Protein AF-A0A7S0D8T7-F1 (afdb_monomer)

Secondary structure (DSSP, 8-state):
-EEEE--S--HHHHHHHHHHHHSTTEEE---SS--TT--EEEEE--SS-SS--EEEEEESS-TTGGGTSSHHHHHHHTGGGBTTTB--EEEEETTEEEE--TTTTGGGGSHHHHH-EEEEEESS--TTTTEEEEESHHHHGGG--TTSEEEEEE--TT---BTTTEEEEEEEEEEEE--TTS--EEEEEEEEEEEEEEEEP---S-HHHH---HHHHHHTT---EEEEGGG-GGGGGS-HHHHHHHHHHHHHHHHHHGGG--

Solvent-accessible surface area (backbone atoms only — not comparable to full-atom values): 15413 Å² total; per-residue (Å²): 106,40,38,35,39,70,71,92,69,59,75,67,58,55,50,54,50,56,54,44,56,72,38,88,53,43,41,81,51,89,68,94,66,87,72,79,87,73,52,35,41,43,32,50,58,85,87,66,71,101,65,76,47,76,78,45,74,49,57,91,61,70,98,71,51,75,61,65,75,25,54,43,43,38,52,59,75,46,55,88,41,46,74,74,90,34,64,55,56,28,31,30,50,45,66,39,80,77,42,72,53,89,61,63,72,70,36,40,78,38,74,65,32,46,64,37,44,32,39,41,32,37,33,88,46,60,75,72,44,54,60,47,51,19,50,14,48,83,66,41,57,81,73,63,52,56,89,41,45,30,28,40,31,49,58,75,87,89,60,82,38,56,94,77,39,17,41,56,47,79,47,72,45,70,48,77,49,80,50,90,99,50,76,74,44,79,45,53,49,55,72,33,31,32,26,35,27,80,54,68,62,69,96,61,48,53,57,79,70,71,47,54,52,62,60,47,30,61,76,67,75,44,82,72,47,80,40,49,48,90,73,42,84,63,57,84,73,48,56,69,68,60,47,44,54,46,52,50,32,36,51,58,49,48,66,70,50,56,77,73,81,114

Sequence (262 aa):
GYRFFIPAGTSYVDYIRRYLVKKQGFVYVETSKKKAGNESLDYFDINGNSRKKIIGRIMNRLYDKSHLCTKHKLAYHLRKHQGDVIPPTAIVRRGVWTQVPRGFLNNSESEEGRRSVFFLKDSHRDNGHGIFVGIGLAKTIPQIESSRTYVLQRHLENMLLWNGMCKFDLRMFSIAVFRPFCRPQFYLYPHGYCRVNPTPWQMSAKKDLQVTNISFFKRKNLTYSLVPTQDWPEFNLVEPGIRHAITTAYRETQDFMHPMHE

Nearest PDB structures (foldseek):
  8clg-assembly1_F  TM=7.300E-01  e=3.602E-06  synthetic construct
  3nut-assembly1_D  TM=4.266E-01  e=4.964E+00  Rhodobacter capsulatus
  1wyz-assembly2_D  TM=5.224E-01  e=7.447E+00  Bacteroides thetaiotaomicron VPI-5482
  4hh2-assembly1_D  TM=1.874E-01  e=3.309E+00  Cereibacter sphaeroides 2.4.1

Structure (mmCIF, N/CA/C/O backbone):
data_AF-A0A7S0D8T7-F1
#
_entry.id   AF-A0A7S0D8T7-F1
#
loop_
_atom_site.group_PDB
_atom_site.id
_atom_site.type_symbol
_atom_site.label_atom_id
_atom_site.label_alt_id
_atom_site.label_comp_id
_atom_site.label_asym_id
_atom_site.label_entity_id
_atom_site.label_seq_id
_atom_site.pdbx_PDB_ins_code
_atom_site.Cartn_x
_atom_site.Cartn_y
_atom_site.Cartn_z
_atom_site.occupancy
_atom_site.B_iso_or_equiv
_atom_site.auth_seq_id
_atom_site.auth_comp_id
_atom_site.auth_asym_id
_atom_site.auth_atom_id
_atom_site.pdbx_PDB_model_num
ATOM 1 N N . GLY A 1 1 ? -19.272 1.221 33.441 1.00 66.50 1 GLY A N 1
ATOM 2 C CA . GLY A 1 1 ? -18.459 -0.000 33.296 1.00 66.50 1 GLY A CA 1
ATOM 3 C C . GLY A 1 1 ? -18.559 -0.556 31.887 1.00 66.50 1 GLY A C 1
ATOM 4 O O . GLY A 1 1 ? -19.359 -1.444 31.629 1.00 66.50 1 GLY A O 1
ATOM 5 N N . TYR A 1 2 ? -17.756 -0.035 30.972 1.00 72.50 2 TYR A N 1
ATOM 6 C CA . TYR A 1 2 ? -17.564 -0.550 29.622 1.00 72.50 2 TYR A CA 1
ATOM 7 C C . TYR A 1 2 ? -16.779 -1.857 29.672 1.00 72.50 2 TYR A C 1
ATOM 9 O O . TYR A 1 2 ? -15.843 -1.987 30.459 1.00 72.50 2 TYR A O 1
ATOM 17 N N . ARG A 1 3 ? -17.135 -2.826 28.832 1.00 71.06 3 ARG A N 1
ATOM 18 C CA . ARG A 1 3 ? -16.376 -4.070 28.698 1.00 71.06 3 ARG A CA 1
ATOM 19 C C . ARG A 1 3 ? -15.828 -4.162 27.295 1.00 71.06 3 ARG A C 1
ATOM 21 O O . ARG A 1 3 ? -16.539 -3.911 26.330 1.00 71.06 3 ARG A O 1
ATOM 28 N N . PHE A 1 4 ? -14.570 -4.535 27.168 1.00 72.44 4 PHE A N 1
ATOM 29 C CA . PHE A 1 4 ? -13.956 -4.613 25.854 1.00 72.44 4 PHE A CA 1
ATOM 30 C C . PHE A 1 4 ? -13.269 -5.944 25.651 1.00 72.44 4 PHE A C 1
ATOM 32 O O . PHE A 1 4 ? -12.709 -6.526 26.584 1.00 72.44 4 PHE A O 1
ATOM 39 N N . PHE A 1 5 ? -13.337 -6.405 24.408 1.00 73.50 5 PHE A N 1
ATOM 40 C CA . PHE A 1 5 ? -12.644 -7.586 23.962 1.00 73.50 5 PHE A CA 1
ATOM 41 C C . PHE A 1 5 ? -11.633 -7.189 22.901 1.00 73.50 5 PHE A C 1
ATOM 43 O O . PHE A 1 5 ? -11.947 -6.608 21.860 1.00 73.50 5 PHE A O 1
ATOM 50 N N . ILE A 1 6 ? -10.399 -7.558 23.184 1.00 68.50 6 ILE A N 1
ATOM 51 C CA . ILE A 1 6 ? -9.302 -7.453 22.257 1.00 68.50 6 ILE A CA 1
ATOM 52 C C . ILE A 1 6 ? -8.706 -8.864 22.167 1.00 68.50 6 ILE A C 1
ATOM 54 O O . ILE A 1 6 ? -8.221 -9.361 23.185 1.00 68.50 6 ILE A O 1
ATOM 58 N N . PRO A 1 7 ? -8.769 -9.543 21.004 1.00 64.19 7 PRO A N 1
ATOM 59 C CA . PRO A 1 7 ? -8.071 -10.807 20.829 1.00 64.19 7 PRO A CA 1
ATOM 60 C C . PRO A 1 7 ? -6.586 -10.601 21.131 1.00 64.19 7 PRO A C 1
ATOM 62 O O . PRO A 1 7 ? -6.008 -9.603 20.698 1.00 64.19 7 PRO A O 1
ATOM 65 N N . ALA A 1 8 ? -5.958 -11.550 21.829 1.00 57.06 8 ALA A N 1
ATOM 66 C CA . ALA A 1 8 ? -4.502 -11.569 21.944 1.00 57.06 8 ALA A CA 1
ATOM 67 C C . ALA A 1 8 ? -3.891 -11.488 20.532 1.00 57.06 8 ALA A C 1
ATOM 69 O O . ALA A 1 8 ? -4.287 -12.241 19.635 1.00 57.06 8 ALA A O 1
ATOM 70 N N . GLY A 1 9 ? -2.995 -10.527 20.309 1.00 60.62 9 GLY A N 1
ATOM 71 C CA . GLY A 1 9 ? -2.641 -10.110 18.957 1.00 60.62 9 GLY A CA 1
ATOM 72 C C . GLY A 1 9 ? -1.474 -9.130 18.892 1.00 60.62 9 GLY A C 1
ATOM 73 O O . GLY A 1 9 ? -0.647 -9.064 19.790 1.00 60.62 9 GLY A O 1
ATOM 74 N N . THR A 1 10 ? -1.374 -8.412 17.773 1.00 57.97 10 THR A N 1
ATOM 75 C CA . THR A 1 10 ? -0.217 -7.565 17.424 1.00 57.97 10 THR A CA 1
ATOM 76 C C . THR A 1 10 ? 0.112 -6.491 18.479 1.00 57.97 10 THR A C 1
ATOM 78 O O . THR A 1 10 ? -0.745 -6.071 19.248 1.00 57.97 10 THR A O 1
ATOM 81 N N . SER A 1 11 ? 1.345 -5.974 18.487 1.00 60.28 11 SER A N 1
ATOM 82 C CA . SER A 1 11 ? 1.836 -5.029 19.512 1.00 60.28 11 SER A CA 1
ATOM 83 C C . SER A 1 11 ? 0.995 -3.753 19.701 1.00 60.28 11 SER A C 1
ATOM 85 O O . SER A 1 11 ? 0.939 -3.209 20.803 1.00 60.28 11 SER A O 1
ATOM 87 N N . TYR A 1 12 ? 0.316 -3.273 18.655 1.00 67.75 12 TYR A N 1
ATOM 88 C CA . TYR A 1 12 ? -0.583 -2.112 18.731 1.00 67.75 12 TYR A CA 1
ATOM 89 C C . TYR A 1 12 ? -1.871 -2.414 19.511 1.00 67.75 12 TYR A C 1
ATOM 91 O O . TYR A 1 12 ? -2.369 -1.595 20.282 1.00 67.75 12 TYR A O 1
ATOM 99 N N . VAL A 1 13 ? -2.384 -3.625 19.341 1.00 68.56 13 VAL A N 1
ATOM 100 C CA . VAL A 1 13 ? -3.609 -4.109 19.974 1.00 68.56 13 VAL A CA 1
ATOM 101 C C . VAL A 1 13 ? -3.412 -4.218 21.496 1.00 68.56 13 VAL A C 1
ATOM 103 O O . VAL A 1 13 ? -4.262 -3.798 22.286 1.00 68.56 13 VAL A O 1
ATOM 106 N N . ASP A 1 14 ? -2.215 -4.632 21.916 1.00 73.44 14 ASP A N 1
ATOM 107 C CA . ASP A 1 14 ? -1.791 -4.612 23.317 1.00 73.44 14 ASP A CA 1
ATOM 108 C C . ASP A 1 14 ? -1.641 -3.206 23.908 1.00 73.44 14 ASP A C 1
ATOM 110 O O . ASP A 1 14 ? -1.863 -3.009 25.107 1.00 73.44 14 ASP A O 1
ATOM 114 N N . TYR A 1 15 ? -1.259 -2.215 23.099 1.00 80.00 15 TYR A N 1
ATOM 115 C CA . TYR A 1 15 ? -1.194 -0.825 23.545 1.00 80.00 15 TYR A CA 1
ATOM 116 C C . TYR A 1 15 ? -2.591 -0.282 23.875 1.00 80.00 15 TYR A C 1
ATOM 118 O O . TYR A 1 15 ? -2.789 0.216 24.984 1.00 80.00 15 TYR A O 1
ATOM 126 N N . ILE A 1 16 ? -3.572 -0.457 22.978 1.00 80.06 16 ILE A N 1
ATOM 127 C CA . ILE A 1 16 ? -4.963 -0.027 23.222 1.00 80.06 16 ILE A CA 1
ATOM 128 C C . ILE A 1 16 ? -5.519 -0.701 24.475 1.00 80.06 16 ILE A C 1
ATOM 130 O O . ILE A 1 16 ? -6.100 -0.030 25.326 1.00 80.06 16 ILE A O 1
ATOM 134 N N . ARG A 1 17 ? -5.308 -2.016 24.626 1.00 80.44 17 ARG A N 1
ATOM 135 C CA . ARG A 1 17 ? -5.748 -2.756 25.815 1.00 80.44 17 ARG A CA 1
ATOM 136 C C . ARG A 1 17 ? -5.205 -2.125 27.095 1.00 80.44 17 ARG A C 1
ATOM 138 O O . ARG A 1 17 ? -5.981 -1.821 27.997 1.00 80.44 17 ARG A O 1
ATOM 145 N N . ARG A 1 18 ? -3.887 -1.908 27.172 1.00 83.19 18 ARG A N 1
ATOM 146 C CA . ARG A 1 18 ? -3.245 -1.300 28.350 1.00 83.19 18 ARG A CA 1
ATOM 147 C C . ARG A 1 18 ? -3.750 0.117 28.609 1.00 83.19 18 ARG A C 1
ATOM 149 O O . ARG A 1 18 ? -3.959 0.472 29.764 1.00 83.19 18 ARG A O 1
ATOM 156 N N . TYR A 1 19 ? -3.959 0.904 27.556 1.00 85.00 19 TYR A N 1
ATOM 157 C CA . TYR A 1 19 ? -4.495 2.257 27.667 1.00 85.00 19 TYR A CA 1
ATOM 158 C C . TYR A 1 19 ? -5.914 2.259 28.252 1.00 85.00 19 TYR A C 1
ATOM 160 O O . TYR A 1 19 ? -6.173 2.975 29.216 1.00 85.00 19 TYR A O 1
ATOM 168 N N . LEU A 1 20 ? -6.812 1.415 27.733 1.00 82.56 20 LEU A N 1
ATOM 169 C CA . LEU A 1 20 ? -8.195 1.335 28.208 1.00 82.56 20 LEU A CA 1
ATOM 170 C C . LEU A 1 20 ? -8.283 0.823 29.648 1.00 82.56 20 LEU A C 1
ATOM 172 O O . LEU A 1 20 ? -9.012 1.413 30.431 1.00 82.56 20 LEU A O 1
ATOM 176 N N . VAL A 1 21 ? -7.512 -0.204 30.033 1.00 83.75 21 VAL A N 1
ATOM 177 C CA . VAL A 1 21 ? -7.497 -0.709 31.426 1.00 83.75 21 VAL A CA 1
ATOM 178 C C . VAL A 1 21 ? -7.081 0.373 32.427 1.00 83.75 21 VAL A C 1
ATOM 180 O O . VAL A 1 21 ? -7.596 0.401 33.540 1.00 83.75 21 VAL A O 1
ATOM 183 N N . LYS A 1 22 ? -6.168 1.275 32.046 1.00 86.69 22 LYS A N 1
ATOM 184 C CA . LYS A 1 22 ? -5.751 2.391 32.908 1.00 86.69 22 LYS A CA 1
ATOM 185 C C . LYS A 1 22 ? -6.839 3.456 33.086 1.00 86.69 22 LYS A C 1
ATOM 187 O O . LYS A 1 22 ? -6.767 4.224 34.041 1.00 86.69 22 LYS A O 1
ATOM 192 N N . LYS A 1 23 ? -7.818 3.547 32.181 1.00 82.88 23 LYS A N 1
ATOM 193 C CA . LYS A 1 23 ? -8.912 4.521 32.271 1.00 82.88 23 LYS A CA 1
ATOM 194 C C . LYS A 1 23 ? -10.040 3.952 33.134 1.00 82.88 23 LYS A C 1
ATOM 196 O O . LYS A 1 23 ? -10.496 2.827 32.924 1.00 82.88 23 LYS A O 1
ATOM 201 N N . GLN A 1 24 ? -10.516 4.745 34.096 1.00 75.19 24 GLN A N 1
ATOM 202 C CA . GLN A 1 24 ? -11.630 4.340 34.951 1.00 75.19 24 GLN A CA 1
ATOM 203 C C . GLN A 1 24 ? -12.855 3.968 34.108 1.00 75.19 24 GLN A C 1
ATOM 205 O O . GLN A 1 24 ? -13.185 4.613 33.113 1.00 75.19 24 GLN A O 1
ATOM 210 N N . GLY A 1 25 ? -13.537 2.900 34.516 1.00 77.06 25 GLY A N 1
ATOM 211 C CA . GLY A 1 25 ? -14.779 2.473 33.890 1.00 77.06 25 GLY A CA 1
ATOM 212 C C . GLY A 1 25 ? -14.631 1.510 32.714 1.00 77.06 25 GLY A C 1
ATOM 213 O O . GLY A 1 25 ? -15.675 1.091 32.225 1.00 77.06 25 GLY A O 1
ATOM 214 N N . PHE A 1 26 ? -13.427 1.101 32.297 1.00 79.62 26 PHE A N 1
ATOM 215 C CA . PHE A 1 26 ? -13.224 0.013 31.328 1.00 79.62 26 PHE A CA 1
ATOM 216 C C . PHE A 1 26 ? -12.779 -1.284 32.012 1.00 79.62 26 PHE A C 1
ATOM 218 O O . PHE A 1 26 ? -11.912 -1.289 32.878 1.00 79.62 26 PHE A O 1
ATOM 225 N N . VAL A 1 27 ? -13.351 -2.408 31.586 1.00 80.25 27 VAL A N 1
ATOM 226 C CA . VAL A 1 27 ? -13.042 -3.747 32.093 1.00 80.25 27 VAL A CA 1
ATOM 227 C C . VAL A 1 27 ? -12.689 -4.641 30.911 1.00 80.25 27 VAL A C 1
ATOM 229 O O . VAL A 1 27 ? -13.525 -4.906 30.044 1.00 80.25 27 VAL A O 1
ATOM 232 N N . TYR A 1 28 ? -11.445 -5.107 30.864 1.00 79.44 28 TYR A N 1
ATOM 233 C CA . TYR A 1 28 ? -11.028 -6.094 29.874 1.00 79.44 28 TYR A CA 1
ATOM 234 C C . TYR A 1 28 ? -11.721 -7.432 30.152 1.00 79.44 28 TYR A C 1
ATOM 236 O O . TYR A 1 28 ? -11.744 -7.899 31.291 1.00 79.44 28 TYR A O 1
ATOM 244 N N . VAL A 1 29 ? -12.292 -8.044 29.115 1.00 76.25 29 VAL A N 1
ATOM 245 C CA . VAL A 1 29 ? -12.885 -9.382 29.198 1.00 76.25 29 VAL A CA 1
ATOM 246 C C . VAL A 1 29 ? -12.020 -10.337 28.394 1.00 76.25 29 VAL A C 1
ATOM 248 O O . VAL A 1 29 ? -12.003 -10.297 27.164 1.00 76.25 29 VAL A O 1
ATOM 251 N N . GLU A 1 30 ? -11.310 -11.210 29.099 1.00 72.12 30 GLU A N 1
ATOM 252 C CA . GLU A 1 30 ? -10.569 -12.294 28.473 1.00 72.12 30 GLU A CA 1
ATOM 253 C C . GLU A 1 30 ? -11.553 -13.317 27.896 1.00 72.12 30 GLU A C 1
ATOM 255 O O . GLU A 1 30 ? -12.448 -13.806 28.588 1.00 72.12 30 GLU A O 1
ATOM 260 N N . THR A 1 31 ? -11.434 -13.628 26.605 1.00 64.44 31 THR A N 1
ATOM 261 C CA . THR A 1 31 ? -12.299 -14.628 25.974 1.00 64.44 31 THR A CA 1
ATOM 262 C C . THR A 1 31 ? -11.548 -15.937 25.809 1.00 64.44 31 THR A C 1
ATOM 264 O O . THR A 1 31 ? -10.543 -15.996 25.103 1.00 64.44 31 THR A O 1
ATOM 267 N N . SER A 1 32 ? -12.104 -17.016 26.353 1.00 53.78 32 SER A N 1
ATOM 268 C CA . SER A 1 32 ? -11.599 -18.384 26.176 1.00 53.78 32 SER A CA 1
ATOM 269 C C . SER A 1 32 ? -11.746 -18.921 24.745 1.00 53.78 32 SER A C 1
ATOM 271 O O . SER A 1 32 ? -11.132 -19.922 24.383 1.00 53.78 32 SER A O 1
ATOM 273 N N . LYS A 1 33 ? -12.544 -18.263 23.892 1.00 53.41 33 LYS A N 1
ATOM 274 C CA . LYS A 1 33 ? -12.756 -18.667 22.498 1.00 53.41 33 LYS A CA 1
ATOM 275 C C . LYS A 1 33 ? -11.924 -17.798 21.561 1.00 53.41 33 LYS A C 1
ATOM 277 O O . LYS A 1 33 ? -12.256 -16.638 21.336 1.00 53.41 33 LYS A O 1
ATOM 282 N N . LYS A 1 34 ? -10.915 -18.409 20.927 1.00 47.84 34 LYS A N 1
ATOM 283 C CA . LYS A 1 34 ? -10.210 -17.921 19.725 1.00 47.84 34 LYS A CA 1
ATOM 284 C C . LYS A 1 34 ? -11.167 -17.779 18.523 1.00 47.84 34 LYS A C 1
ATOM 286 O O . LYS A 1 34 ? -10.920 -18.349 17.464 1.00 47.84 34 LYS A O 1
ATOM 291 N N . LYS A 1 35 ? -12.280 -17.044 18.635 1.00 48.72 35 LYS A N 1
ATOM 292 C CA . LYS A 1 35 ? -13.001 -16.579 17.442 1.00 48.72 35 LYS A CA 1
ATOM 293 C C . LYS A 1 35 ? -12.174 -15.448 16.844 1.00 48.72 35 LYS A C 1
ATOM 295 O O . LYS A 1 35 ? -12.387 -14.271 17.114 1.00 48.72 35 LYS A O 1
ATOM 300 N N . ALA A 1 36 ? -11.154 -15.860 16.099 1.00 45.00 36 ALA A N 1
ATOM 301 C CA . ALA A 1 36 ? -10.251 -14.990 15.383 1.00 45.00 36 ALA A CA 1
ATOM 302 C C . ALA A 1 36 ? -11.056 -14.065 14.463 1.00 45.00 36 ALA A C 1
ATOM 304 O O . ALA A 1 36 ? -11.867 -14.525 13.661 1.00 45.00 36 ALA A O 1
ATOM 305 N N . GLY A 1 37 ? -10.815 -12.761 14.579 1.00 52.56 37 GLY A N 1
ATOM 306 C CA . GLY A 1 37 ? -11.080 -11.831 13.487 1.00 52.56 37 GLY A CA 1
ATOM 307 C C . GLY A 1 37 ? -11.654 -10.480 13.888 1.00 52.56 37 GLY A C 1
ATOM 308 O O . GLY A 1 37 ? -11.407 -9.509 13.175 1.00 52.56 37 GLY A O 1
ATOM 309 N N . ASN A 1 38 ? -12.408 -10.377 14.984 1.00 54.44 38 ASN A N 1
ATOM 310 C CA . ASN A 1 38 ? -13.231 -9.191 15.232 1.00 54.44 38 ASN A CA 1
ATOM 311 C C . ASN A 1 38 ? -12.855 -8.552 16.572 1.00 54.44 38 ASN A C 1
ATOM 313 O O . ASN A 1 38 ? -13.195 -9.094 17.618 1.00 54.44 38 ASN A O 1
ATOM 317 N N . GLU A 1 39 ? -12.178 -7.404 16.540 1.00 62.00 39 GLU A N 1
ATOM 318 C CA . GLU A 1 39 ? -11.961 -6.587 17.739 1.00 62.00 39 GLU A CA 1
ATOM 319 C C . GLU A 1 39 ? -13.202 -5.702 17.941 1.00 62.00 39 GLU A C 1
ATOM 321 O O . GLU A 1 39 ? -13.655 -5.022 17.009 1.00 62.00 39 GLU A O 1
ATOM 326 N N . SER A 1 40 ? -13.802 -5.757 19.132 1.00 61.81 40 SER A N 1
ATOM 327 C CA . SER A 1 40 ? -15.005 -4.987 19.450 1.00 61.81 40 SER A CA 1
ATOM 328 C C . SER A 1 40 ? -15.038 -4.520 20.903 1.00 61.81 40 SER A C 1
ATOM 330 O O . SER A 1 40 ? -14.605 -5.203 21.832 1.00 61.81 40 SER A O 1
ATOM 332 N N . LEU A 1 41 ? -15.587 -3.326 21.088 1.00 59.72 41 LEU A N 1
ATOM 333 C CA . LEU A 1 41 ? -15.936 -2.739 22.371 1.00 59.72 41 LEU A CA 1
ATOM 334 C C . LEU A 1 41 ? -17.451 -2.887 22.545 1.00 59.72 41 LEU A C 1
ATOM 336 O O . LEU A 1 41 ? -18.216 -2.280 21.794 1.00 59.72 41 LEU A O 1
ATOM 340 N N . ASP A 1 42 ? -17.881 -3.696 23.511 1.00 63.38 42 ASP A N 1
ATOM 341 C CA . ASP A 1 42 ? -19.296 -3.984 23.752 1.00 63.38 42 ASP A CA 1
ATOM 342 C C . ASP A 1 42 ? -19.801 -3.174 24.960 1.00 63.38 42 ASP A C 1
ATOM 344 O O . ASP A 1 42 ? -19.189 -3.126 26.029 1.00 63.38 42 ASP A O 1
ATOM 348 N N . TYR A 1 43 ? -20.950 -2.528 24.798 1.00 61.66 43 TYR A N 1
ATOM 349 C CA . TYR A 1 43 ? -21.585 -1.720 25.835 1.00 61.66 43 TYR A CA 1
ATOM 350 C C . TYR A 1 43 ? -22.607 -2.574 26.561 1.00 61.66 43 TYR A C 1
ATOM 352 O O . TYR A 1 43 ? -23.440 -3.211 25.919 1.00 61.66 43 TYR A O 1
ATOM 360 N N . PHE A 1 44 ? -22.581 -2.558 27.888 1.00 57.09 44 PHE A N 1
ATOM 361 C CA . PHE A 1 44 ? -23.532 -3.294 28.712 1.00 57.09 44 PHE A CA 1
ATOM 362 C C . PHE A 1 44 ? -24.313 -2.325 29.581 1.00 57.09 44 PHE A C 1
ATOM 364 O O . PHE A 1 44 ? -23.736 -1.377 30.117 1.00 57.09 44 PHE A O 1
ATOM 371 N N . ASP A 1 45 ? -25.601 -2.602 29.740 1.00 50.97 45 ASP A N 1
ATOM 372 C CA . ASP A 1 45 ? -26.378 -1.989 30.807 1.00 50.97 45 ASP A CA 1
ATOM 373 C C . ASP A 1 45 ? -25.933 -2.580 32.154 1.00 50.97 45 ASP A C 1
ATOM 375 O O . ASP A 1 45 ? -25.795 -3.799 32.298 1.00 50.97 45 ASP A O 1
ATOM 379 N N . ILE A 1 46 ? -25.639 -1.709 33.116 1.00 52.84 46 ILE A N 1
ATOM 380 C CA . ILE A 1 46 ? -25.156 -2.071 34.458 1.00 52.84 46 ILE A CA 1
ATOM 381 C C . ILE A 1 46 ? -26.286 -1.920 35.482 1.00 52.84 46 ILE A C 1
ATOM 383 O O . ILE A 1 46 ? -26.162 -2.409 36.601 1.00 52.84 46 ILE A O 1
ATOM 387 N N . ASN A 1 47 ? -27.410 -1.315 35.090 1.00 49.78 47 ASN A N 1
ATOM 388 C CA . ASN A 1 47 ? -28.437 -0.851 36.013 1.00 49.78 47 ASN A CA 1
ATOM 389 C C . ASN A 1 47 ? -29.607 -1.826 36.216 1.00 49.78 47 ASN A C 1
ATOM 391 O O . ASN A 1 47 ? -30.603 -1.441 36.819 1.00 49.78 47 ASN A O 1
ATOM 395 N N . GLY A 1 48 ? -29.530 -3.091 35.790 1.00 42.84 48 GLY A N 1
ATOM 396 C CA . GLY A 1 48 ? -30.652 -3.996 36.050 1.00 42.84 48 GLY A CA 1
ATOM 397 C C . GLY A 1 48 ? -30.441 -5.459 35.689 1.00 42.84 48 GLY A C 1
ATOM 398 O O . GLY A 1 48 ? -30.370 -5.816 34.519 1.00 42.84 48 GLY A O 1
ATOM 399 N N . ASN A 1 49 ? -30.476 -6.301 36.723 1.00 42.09 49 ASN A N 1
ATOM 400 C CA . ASN A 1 49 ? -30.649 -7.753 36.697 1.00 42.09 49 ASN A CA 1
ATOM 401 C C . ASN A 1 49 ? -29.564 -8.607 36.016 1.00 42.09 49 ASN A C 1
ATOM 403 O O . ASN A 1 49 ? -28.867 -8.233 35.080 1.00 42.09 49 ASN A O 1
ATOM 407 N N . SER A 1 50 ? -29.446 -9.832 36.524 1.00 47.47 50 SER A N 1
ATOM 408 C CA . SER A 1 50 ? -28.454 -10.882 36.241 1.00 47.47 50 SER A CA 1
ATOM 409 C C . SER A 1 50 ? -28.275 -11.295 34.766 1.00 47.47 50 SER A C 1
ATOM 411 O O . SER A 1 50 ? -27.437 -12.146 34.463 1.00 47.47 50 SER A O 1
ATOM 413 N N . ARG A 1 51 ? -28.993 -10.673 33.823 1.00 53.25 51 ARG A N 1
ATOM 414 C CA . ARG A 1 51 ? -28.841 -10.854 32.374 1.00 53.25 51 ARG A CA 1
ATOM 415 C C . ARG A 1 51 ? -28.286 -9.579 31.743 1.00 53.25 51 ARG A C 1
ATOM 417 O O . ARG A 1 51 ? -29.024 -8.696 31.325 1.00 53.25 51 ARG A O 1
ATOM 424 N N . LYS A 1 52 ? -26.959 -9.516 31.630 1.00 60.28 52 LYS A N 1
ATOM 425 C CA . LYS A 1 52 ? -26.233 -8.431 30.952 1.00 60.28 52 LYS A CA 1
ATOM 426 C C . LYS A 1 52 ? -26.655 -8.340 29.480 1.00 60.28 52 LYS A C 1
ATOM 428 O O . LYS A 1 52 ? -26.201 -9.138 28.660 1.00 60.28 52 LYS A O 1
ATOM 433 N N . LYS A 1 53 ? -27.508 -7.371 29.141 1.00 67.31 53 LYS A N 1
ATOM 434 C CA . LYS A 1 53 ? -27.884 -7.051 27.757 1.00 67.31 53 LYS A CA 1
ATOM 435 C C . LYS A 1 53 ? -26.826 -6.131 27.145 1.00 67.31 53 LYS A C 1
ATOM 437 O O . LYS A 1 53 ? -26.451 -5.125 27.745 1.00 67.31 53 LYS A O 1
ATOM 442 N N . ILE A 1 54 ? -26.344 -6.482 25.951 1.00 66.88 54 ILE A N 1
ATOM 443 C CA . ILE A 1 54 ? -25.501 -5.586 25.152 1.00 66.88 54 ILE A CA 1
ATOM 444 C C . ILE A 1 54 ? -26.404 -4.471 24.616 1.00 66.88 54 ILE A C 1
ATOM 446 O O . ILE A 1 54 ? -27.343 -4.751 23.872 1.00 66.88 54 ILE A O 1
ATOM 450 N N . ILE A 1 55 ? -26.132 -3.226 25.002 1.00 72.38 55 ILE A N 1
ATOM 451 C CA . ILE A 1 55 ? -26.885 -2.037 24.564 1.00 72.38 55 ILE A CA 1
ATOM 452 C C . ILE A 1 55 ? -26.251 -1.351 23.349 1.00 72.38 55 ILE A C 1
ATOM 454 O O . ILE A 1 55 ? -26.885 -0.528 22.699 1.00 72.38 55 ILE A O 1
ATOM 458 N N . GLY A 1 56 ? -25.015 -1.714 23.004 1.00 73.00 56 GLY A N 1
ATOM 459 C CA . GLY A 1 56 ? -24.304 -1.187 21.844 1.00 73.00 56 GLY A CA 1
ATOM 460 C C . GLY A 1 56 ? -23.014 -1.953 21.570 1.00 73.00 56 GLY A C 1
ATOM 461 O O . GLY A 1 56 ? -22.527 -2.698 22.421 1.00 73.00 56 GLY A O 1
ATOM 462 N N . ARG A 1 57 ? -22.434 -1.756 20.385 1.00 77.44 57 ARG A N 1
ATOM 463 C CA . ARG A 1 57 ? -21.138 -2.327 19.996 1.00 77.44 57 ARG A CA 1
ATOM 464 C C . ARG A 1 57 ? -20.389 -1.352 19.094 1.00 77.44 57 ARG A C 1
ATOM 466 O O . ARG A 1 57 ? -20.914 -0.951 18.060 1.00 77.44 57 ARG A O 1
ATOM 473 N N . ILE A 1 58 ? -19.150 -1.030 19.454 1.00 76.75 58 ILE A N 1
ATOM 474 C CA . ILE A 1 58 ? -18.184 -0.367 18.575 1.00 76.75 58 ILE A CA 1
ATOM 475 C C . ILE A 1 58 ? -17.221 -1.415 18.028 1.00 76.75 58 ILE A C 1
ATOM 477 O O . ILE A 1 58 ? -16.769 -2.308 18.740 1.00 76.75 58 ILE A O 1
ATOM 481 N N . MET A 1 59 ? -16.881 -1.291 16.750 1.00 76.50 59 MET A N 1
ATOM 482 C CA . MET A 1 59 ? -15.877 -2.123 16.095 1.00 76.50 59 MET A CA 1
ATOM 483 C C . MET A 1 59 ? -14.773 -1.242 15.536 1.00 76.50 59 MET A C 1
ATOM 485 O O . MET A 1 59 ? -15.045 -0.197 14.952 1.00 76.50 59 MET A O 1
ATOM 489 N N . ASN A 1 60 ? -13.525 -1.693 15.629 1.00 75.94 60 ASN A N 1
ATOM 490 C CA . ASN A 1 60 ? -12.382 -0.984 15.044 1.00 75.94 60 ASN A CA 1
ATOM 491 C C . ASN A 1 60 ? -12.198 -1.273 13.538 1.00 75.94 60 ASN A C 1
ATOM 493 O O . ASN A 1 60 ? -11.119 -1.122 12.958 1.00 75.94 60 ASN A O 1
ATOM 497 N N . ARG A 1 61 ? -13.255 -1.766 12.895 1.00 75.12 61 ARG A N 1
ATOM 498 C CA . ARG A 1 61 ? -13.267 -2.172 11.496 1.00 75.12 61 ARG A CA 1
ATOM 499 C C . ARG A 1 61 ? -14.666 -2.005 10.923 1.00 75.12 61 ARG A C 1
ATOM 501 O O . ARG A 1 61 ? -15.657 -2.242 11.607 1.00 75.12 61 ARG A O 1
ATOM 508 N N . LEU A 1 62 ? -14.724 -1.683 9.637 1.00 73.44 62 LEU A N 1
ATOM 509 C CA . LEU A 1 62 ? -15.959 -1.722 8.863 1.00 73.44 62 LEU A CA 1
ATOM 510 C C . LEU A 1 62 ? -16.356 -3.174 8.572 1.00 73.44 62 LEU A C 1
ATOM 512 O O . LEU A 1 62 ? -15.488 -4.008 8.300 1.00 73.44 62 LEU A O 1
ATOM 516 N N . TYR A 1 63 ? -17.658 -3.468 8.642 1.00 62.25 63 TYR A N 1
ATOM 517 C CA . TYR A 1 63 ? -18.207 -4.825 8.494 1.00 62.25 63 TYR A CA 1
ATOM 518 C C . TYR A 1 63 ? -18.018 -5.409 7.080 1.00 62.25 63 TYR A C 1
ATOM 520 O O . TYR A 1 63 ? -18.060 -6.623 6.916 1.00 62.25 63 TYR A O 1
ATOM 528 N N . ASP A 1 64 ? -17.695 -4.569 6.091 1.00 63.62 64 ASP A N 1
ATOM 529 C CA . ASP A 1 64 ? -17.371 -4.969 4.720 1.00 63.62 64 ASP A CA 1
ATOM 530 C C . ASP A 1 64 ? -16.106 -4.252 4.214 1.00 63.62 64 ASP A C 1
ATOM 532 O O . ASP A 1 64 ? -16.120 -3.337 3.390 1.00 63.62 64 ASP A O 1
ATOM 536 N N . LYS A 1 65 ? -14.953 -4.669 4.745 1.00 54.38 65 LYS A N 1
ATOM 537 C CA . LYS A 1 65 ? -13.631 -4.200 4.291 1.00 54.38 65 LYS A CA 1
ATOM 538 C C . LYS A 1 65 ? -13.283 -4.655 2.874 1.00 54.38 65 LYS A C 1
ATOM 540 O O . LYS A 1 65 ? -12.271 -4.216 2.321 1.00 54.38 65 LYS A O 1
ATOM 545 N N . SER A 1 66 ? -14.081 -5.540 2.273 1.00 56.19 66 SER A N 1
ATOM 546 C CA . SER A 1 66 ? -13.686 -6.195 1.036 1.00 56.19 66 SER A CA 1
ATOM 547 C C . SER A 1 66 ? -13.470 -5.180 -0.085 1.00 56.19 66 SER A C 1
ATOM 549 O O . SER A 1 66 ? -12.632 -5.448 -0.942 1.00 56.19 66 SER A O 1
ATOM 551 N N . HIS A 1 67 ? -14.188 -4.044 -0.074 1.00 56.28 67 HIS A N 1
ATOM 552 C CA . HIS A 1 67 ? -14.238 -3.044 -1.146 1.00 56.28 67 HIS A CA 1
ATOM 553 C C . HIS A 1 67 ? -13.035 -2.093 -1.241 1.00 56.28 67 HIS A C 1
ATOM 555 O O . HIS A 1 67 ? -12.715 -1.661 -2.341 1.00 56.28 67 HIS A O 1
ATOM 561 N N . LEU A 1 68 ? -12.317 -1.810 -0.151 1.00 63.12 68 LEU A N 1
ATOM 562 C CA . LEU A 1 68 ? -11.151 -0.903 -0.180 1.00 63.12 68 LEU A CA 1
ATOM 563 C C . LEU A 1 68 ? -9.839 -1.570 0.242 1.00 63.12 68 LEU A C 1
ATOM 565 O O . LEU A 1 68 ? -8.767 -1.022 -0.001 1.00 63.12 68 LEU A O 1
ATOM 569 N N . CYS A 1 69 ? -9.888 -2.764 0.837 1.00 70.25 69 CYS A N 1
ATOM 570 C CA . CYS A 1 69 ? -8.685 -3.416 1.354 1.00 70.25 69 CYS A CA 1
ATOM 571 C C . CYS A 1 69 ? -7.919 -4.253 0.320 1.00 70.25 69 CYS A C 1
ATOM 573 O O . CYS A 1 69 ? -6.827 -4.724 0.621 1.00 70.25 69 CYS A O 1
ATOM 575 N N . THR A 1 70 ? -8.447 -4.437 -0.894 1.00 86.31 70 THR A N 1
ATOM 576 C CA . THR A 1 70 ? -7.726 -5.140 -1.968 1.00 86.31 70 THR A CA 1
ATOM 577 C C . THR A 1 70 ? -7.269 -4.170 -3.049 1.00 86.31 70 THR A C 1
ATOM 579 O O . THR A 1 70 ? -7.961 -3.207 -3.385 1.00 86.31 70 THR A O 1
ATOM 582 N N . LYS A 1 71 ? -6.090 -4.439 -3.624 1.00 90.94 71 LYS A N 1
ATOM 583 C CA . LYS A 1 71 ? -5.412 -3.512 -4.546 1.00 90.94 71 LYS A CA 1
ATOM 584 C C . LYS A 1 71 ? -6.276 -3.161 -5.760 1.00 90.94 71 LYS A C 1
ATOM 586 O O . LYS A 1 71 ? -6.379 -1.990 -6.106 1.00 90.94 71 LYS A O 1
ATOM 591 N N . HIS A 1 72 ? -6.921 -4.150 -6.386 1.00 92.94 72 HIS A N 1
ATOM 592 C CA . HIS A 1 72 ? -7.763 -3.911 -7.564 1.00 92.94 72 HIS A CA 1
ATOM 593 C C . HIS A 1 72 ? -9.010 -3.089 -7.261 1.00 92.94 72 HIS A C 1
ATOM 595 O O . HIS A 1 72 ? -9.398 -2.269 -8.087 1.00 92.94 72 HIS A O 1
ATOM 601 N N . LYS A 1 73 ? -9.652 -3.277 -6.103 1.00 90.44 73 LYS A N 1
ATOM 602 C CA . LYS A 1 73 ? -10.835 -2.478 -5.785 1.00 90.44 73 LYS A CA 1
ATOM 603 C C . LYS A 1 73 ? -10.455 -1.042 -5.436 1.00 90.44 73 LYS A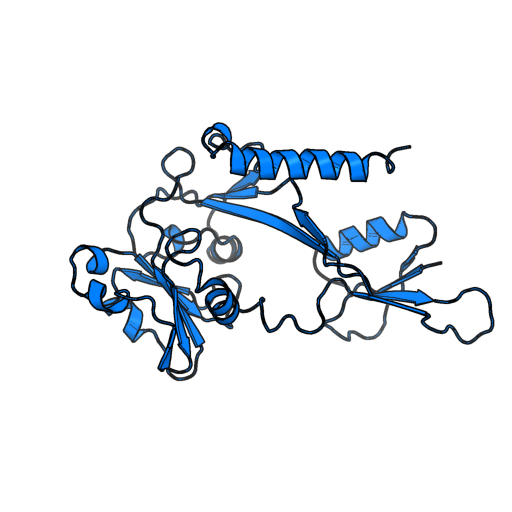 C 1
ATOM 605 O O . LYS A 1 73 ? -11.110 -0.123 -5.918 1.00 90.44 73 LYS A O 1
ATOM 610 N N . LEU A 1 74 ? -9.338 -0.836 -4.732 1.00 90.06 74 LEU A N 1
ATOM 611 C CA . LEU A 1 74 ? -8.775 0.503 -4.540 1.00 90.06 74 LEU A CA 1
ATOM 612 C C . LEU A 1 74 ? -8.465 1.179 -5.888 1.00 90.06 74 LEU A C 1
ATOM 614 O O . LEU A 1 74 ? -8.910 2.297 -6.130 1.00 90.06 74 LEU A O 1
ATOM 618 N N . ALA A 1 75 ? -7.783 0.480 -6.802 1.00 92.38 75 ALA A N 1
ATOM 619 C CA . ALA A 1 75 ? -7.491 0.988 -8.147 1.00 92.38 75 ALA A CA 1
ATOM 620 C C . ALA A 1 75 ? -8.761 1.309 -8.961 1.00 92.38 75 ALA A C 1
ATOM 622 O O . ALA A 1 75 ? -8.771 2.255 -9.751 1.00 92.38 75 ALA A O 1
ATOM 623 N N . TYR A 1 76 ? -9.840 0.548 -8.755 1.00 92.00 76 TYR A N 1
ATOM 624 C CA . TYR A 1 76 ? -11.133 0.800 -9.387 1.00 92.00 76 TYR A CA 1
ATOM 625 C C . TYR A 1 76 ? -11.789 2.078 -8.858 1.00 92.00 76 TYR A C 1
ATOM 627 O O . TYR A 1 76 ? -12.264 2.897 -9.646 1.00 92.00 76 TYR A O 1
ATOM 635 N N . HIS A 1 77 ? -11.798 2.282 -7.538 1.00 89.88 77 HIS A N 1
ATOM 636 C CA . HIS A 1 77 ? -12.363 3.489 -6.928 1.00 89.88 77 HIS A CA 1
ATOM 637 C C . HIS A 1 77 ? -11.563 4.748 -7.282 1.00 89.88 77 HIS A C 1
ATOM 639 O O . HIS A 1 77 ? -12.153 5.796 -7.526 1.00 89.88 77 HIS A O 1
ATOM 645 N N . LEU A 1 78 ? -10.242 4.625 -7.413 1.00 89.69 78 LEU A N 1
ATOM 646 C CA . LEU A 1 78 ? -9.345 5.732 -7.744 1.00 89.69 78 LEU A CA 1
ATOM 647 C C . LEU A 1 78 ? -9.196 6.004 -9.250 1.00 89.69 78 LEU A C 1
ATOM 649 O O . LEU A 1 78 ? -8.425 6.873 -9.647 1.00 89.69 78 LEU A O 1
ATOM 653 N N . ARG A 1 79 ? -9.930 5.290 -10.112 1.00 90.56 79 ARG A N 1
ATOM 654 C CA . ARG A 1 79 ? -9.756 5.362 -11.573 1.00 90.56 79 ARG A CA 1
ATOM 655 C C . ARG A 1 79 ? -9.929 6.756 -12.175 1.00 90.56 79 ARG A C 1
ATOM 657 O O . ARG A 1 79 ? -9.309 7.051 -13.186 1.00 90.56 79 ARG A O 1
ATOM 664 N N . LYS A 1 80 ? -10.769 7.592 -11.560 1.00 89.00 80 LYS A N 1
ATOM 665 C CA . LYS A 1 80 ? -11.043 8.962 -12.016 1.00 89.00 80 LYS A CA 1
ATOM 666 C C . LYS A 1 80 ? -9.925 9.952 -11.668 1.00 89.00 80 LYS A C 1
ATOM 668 O O . LYS A 1 80 ? -9.928 11.048 -12.201 1.00 89.00 80 LYS A O 1
ATOM 673 N N . HIS A 1 81 ? -8.992 9.559 -10.802 1.00 87.94 81 HIS A N 1
ATOM 674 C CA . HIS A 1 81 ? -7.883 10.390 -10.321 1.00 87.94 81 HIS A CA 1
ATOM 675 C C . HIS A 1 81 ? -6.527 9.933 -10.882 1.00 87.94 81 HIS A C 1
ATOM 677 O O . HIS A 1 81 ? -5.473 10.278 -10.348 1.00 87.94 81 HIS A O 1
ATOM 683 N N . GLN A 1 82 ? -6.539 9.086 -11.918 1.00 86.62 82 GLN A N 1
ATOM 684 C CA . GLN A 1 82 ? -5.311 8.619 -12.551 1.00 86.62 82 GLN A CA 1
ATOM 685 C C . GLN A 1 82 ? -4.688 9.713 -13.419 1.00 86.62 82 GLN A C 1
ATOM 687 O O . GLN A 1 82 ? -5.395 10.374 -14.171 1.00 86.62 82 GLN A O 1
ATOM 692 N N . GLY A 1 83 ? -3.367 9.857 -13.334 1.00 78.12 83 GLY A N 1
ATOM 693 C CA . GLY A 1 83 ? -2.602 10.906 -14.016 1.00 78.12 83 GLY A CA 1
ATOM 694 C C . GLY A 1 83 ? -2.486 12.210 -13.223 1.00 78.12 83 GLY A C 1
ATOM 695 O O . GLY A 1 83 ? -1.598 12.995 -13.519 1.00 78.12 83 GLY A O 1
ATOM 696 N N . ASP A 1 84 ? -3.331 12.398 -12.208 1.00 82.75 84 ASP A N 1
ATOM 697 C CA . ASP A 1 84 ? -3.273 13.526 -11.278 1.00 82.75 84 ASP A CA 1
ATOM 698 C C . ASP A 1 84 ? -2.528 13.098 -10.002 1.00 82.75 84 ASP A C 1
ATOM 700 O O . ASP A 1 84 ? -1.304 13.164 -9.922 1.00 82.75 84 ASP A O 1
ATOM 704 N N . VAL A 1 85 ? -3.243 12.497 -9.048 1.00 82.31 85 VAL A N 1
ATOM 705 C CA . VAL A 1 85 ? -2.660 12.040 -7.774 1.00 82.31 85 VAL A CA 1
ATOM 706 C C . VAL A 1 85 ? -2.321 10.545 -7.748 1.00 82.31 85 VAL A C 1
ATOM 708 O O . VAL A 1 85 ? -1.626 10.082 -6.844 1.00 82.31 85 VAL A O 1
ATOM 711 N N . ILE A 1 86 ? -2.795 9.762 -8.728 1.00 87.88 86 ILE A N 1
ATOM 712 C CA . ILE A 1 86 ? -2.565 8.310 -8.810 1.00 87.88 86 ILE A CA 1
ATOM 713 C C . ILE A 1 86 ? -1.832 7.952 -10.109 1.00 87.88 86 ILE A C 1
ATOM 715 O O . ILE A 1 86 ? -2.284 8.346 -11.186 1.00 87.88 86 ILE A O 1
ATOM 719 N N . PRO A 1 87 ? -0.759 7.137 -10.064 1.00 89.88 87 PRO A N 1
ATOM 720 C CA . PRO A 1 87 ? -0.088 6.695 -11.280 1.00 89.88 87 PRO A CA 1
ATOM 721 C C . PRO A 1 87 ? -1.043 5.920 -12.204 1.00 89.88 87 PRO A C 1
ATOM 723 O O . PRO A 1 87 ? -1.919 5.198 -11.705 1.00 89.88 87 PRO A O 1
ATOM 726 N N . PRO A 1 88 ? -0.848 5.970 -13.535 1.00 91.31 88 PRO A N 1
ATOM 727 C CA . PRO A 1 88 ? -1.611 5.158 -14.476 1.00 91.31 88 PRO A CA 1
ATOM 728 C C . PRO A 1 88 ? -1.623 3.681 -14.064 1.00 91.31 88 PRO A C 1
ATOM 730 O O . PRO A 1 88 ? -0.577 3.059 -13.845 1.00 91.31 88 PRO A O 1
ATOM 733 N N . THR A 1 89 ? -2.828 3.140 -13.894 1.00 95.38 89 THR A N 1
ATOM 734 C CA . THR A 1 89 ? -3.055 1.837 -13.270 1.00 95.38 89 THR A CA 1
ATOM 735 C C . THR A 1 89 ? -4.147 1.063 -14.007 1.00 95.38 89 THR A C 1
ATOM 737 O O . THR A 1 89 ? -5.308 1.479 -14.040 1.00 95.38 89 THR A O 1
ATOM 740 N N . ALA A 1 90 ? -3.786 -0.101 -14.539 1.00 96.06 90 ALA A N 1
ATOM 741 C CA . ALA A 1 90 ? -4.692 -1.052 -15.165 1.00 96.06 90 ALA A CA 1
ATOM 742 C C . ALA A 1 90 ? -5.062 -2.206 -14.216 1.00 96.06 90 ALA A C 1
ATOM 744 O O . ALA A 1 90 ? -4.304 -2.571 -13.311 1.00 96.06 90 ALA A O 1
ATOM 745 N N . ILE A 1 91 ? -6.237 -2.798 -14.431 1.00 96.81 91 ILE A N 1
ATOM 746 C CA . ILE A 1 91 ? -6.746 -3.943 -13.668 1.00 96.81 91 ILE A CA 1
ATOM 747 C C . ILE A 1 91 ? -6.945 -5.123 -14.612 1.00 96.81 91 ILE A C 1
ATOM 749 O O . ILE A 1 91 ? -7.675 -5.020 -15.602 1.00 96.81 91 ILE A O 1
ATOM 753 N N . VAL A 1 92 ? -6.369 -6.265 -14.241 1.00 96.56 92 VAL A N 1
ATOM 754 C CA . VAL A 1 92 ? -6.521 -7.529 -14.966 1.00 96.56 92 VAL A CA 1
ATOM 755 C C . VAL A 1 92 ? -7.183 -8.541 -14.049 1.00 96.56 92 VAL A C 1
ATOM 757 O O . VAL A 1 92 ? -6.652 -8.853 -12.985 1.00 96.56 92 VAL A O 1
ATOM 760 N N . ARG A 1 93 ? -8.360 -9.035 -14.427 1.00 94.88 93 ARG A N 1
ATOM 761 C CA . ARG A 1 93 ? -9.108 -10.047 -13.677 1.00 94.88 93 ARG A CA 1
ATOM 762 C C . ARG A 1 93 ? -9.155 -11.314 -14.499 1.00 94.88 93 ARG A C 1
ATOM 764 O O . ARG A 1 93 ? -9.780 -11.333 -15.551 1.00 94.88 93 ARG A O 1
ATOM 771 N N . ARG A 1 94 ? -8.519 -12.368 -13.998 1.00 92.00 94 ARG A N 1
ATOM 772 C CA . ARG A 1 94 ? -8.511 -13.688 -14.630 1.00 92.00 94 ARG A CA 1
ATOM 773 C C . ARG A 1 94 ? -8.060 -13.637 -16.097 1.00 92.00 94 ARG A C 1
ATOM 775 O O . ARG A 1 94 ? -8.733 -14.134 -16.988 1.00 92.00 94 ARG A O 1
ATOM 782 N N . GLY A 1 95 ? -6.955 -12.932 -16.350 1.00 90.88 95 GLY A N 1
ATOM 783 C CA . GLY A 1 95 ? -6.429 -12.693 -17.701 1.00 90.88 95 GLY A CA 1
ATOM 784 C C . GLY A 1 95 ? -7.189 -11.649 -18.533 1.00 90.88 95 GLY A C 1
ATOM 785 O O . GLY A 1 95 ? -6.685 -11.230 -19.568 1.00 90.88 95 GLY A O 1
ATOM 786 N N . VAL A 1 96 ? -8.352 -11.170 -18.081 1.00 94.50 96 VAL A N 1
ATOM 787 C CA . VAL A 1 96 ? -9.160 -10.179 -18.805 1.00 94.50 96 VAL A CA 1
ATOM 788 C C . VAL A 1 96 ? -8.860 -8.769 -18.308 1.00 94.50 96 VAL A C 1
ATOM 790 O O . VAL A 1 96 ? -8.935 -8.477 -17.111 1.00 94.50 96 VAL A O 1
ATOM 793 N N . TRP A 1 97 ? -8.546 -7.862 -19.229 1.00 94.69 97 TRP A N 1
ATOM 794 C CA . TRP A 1 97 ? -8.396 -6.439 -18.937 1.00 94.69 97 TRP A CA 1
ATOM 795 C C . TRP A 1 97 ? -9.763 -5.835 -18.606 1.00 94.69 97 TRP A C 1
ATOM 797 O O . TRP A 1 97 ? -10.668 -5.836 -19.431 1.00 94.69 97 TRP A O 1
ATOM 807 N N . THR A 1 98 ? -9.924 -5.326 -17.386 1.00 93.44 98 THR A N 1
ATOM 808 C CA . THR A 1 98 ? -11.216 -4.788 -16.903 1.00 93.44 98 THR A CA 1
ATOM 809 C C . THR A 1 98 ? -11.207 -3.278 -16.721 1.00 93.44 98 THR A C 1
ATOM 811 O O . THR A 1 98 ? -12.259 -2.649 -16.673 1.00 93.44 98 THR A O 1
ATOM 814 N N . GLN A 1 99 ? -10.020 -2.686 -16.620 1.00 91.69 99 GLN A N 1
ATOM 815 C CA . GLN A 1 99 ? -9.829 -1.245 -16.582 1.00 91.69 99 GLN A CA 1
ATOM 816 C C . GLN A 1 99 ? -8.446 -0.941 -17.142 1.00 91.69 99 GLN A C 1
ATOM 818 O O . GLN A 1 99 ? -7.454 -1.425 -16.600 1.00 91.69 99 GLN A O 1
ATOM 823 N N . VAL A 1 100 ? -8.380 -0.154 -18.211 1.00 92.31 100 VAL A N 1
ATOM 824 C CA . VAL A 1 100 ? -7.127 0.237 -18.865 1.00 92.31 100 VAL A CA 1
ATOM 825 C C . VAL A 1 100 ? -7.198 1.736 -19.142 1.00 92.31 100 VAL A C 1
ATOM 827 O O . VAL A 1 100 ? -8.128 2.170 -19.821 1.00 92.31 100 VAL A O 1
ATOM 830 N N . PRO A 1 101 ? -6.272 2.546 -18.607 1.00 88.75 101 PRO A N 1
ATOM 831 C CA . PRO A 1 101 ? -6.233 3.971 -18.920 1.00 88.75 101 PRO A CA 1
ATOM 832 C C . PRO A 1 101 ? -5.984 4.189 -20.416 1.00 88.75 101 PRO A C 1
ATOM 834 O O . PRO A 1 101 ? -5.294 3.394 -21.059 1.00 88.75 101 PRO A O 1
ATOM 837 N N . ARG A 1 102 ? -6.534 5.265 -20.987 1.00 86.50 102 ARG A N 1
ATOM 838 C CA . ARG A 1 102 ? -6.355 5.574 -22.414 1.00 86.50 102 ARG A CA 1
ATOM 839 C C . ARG A 1 102 ? -4.860 5.685 -22.740 1.00 86.50 102 ARG A C 1
ATOM 841 O O . ARG A 1 102 ? -4.122 6.343 -22.018 1.00 86.50 102 ARG A O 1
ATOM 848 N N . GLY A 1 103 ? -4.415 5.009 -23.800 1.00 81.31 103 GLY A N 1
ATOM 849 C CA . GLY A 1 103 ? -3.009 5.007 -24.229 1.00 81.31 103 GLY A CA 1
ATOM 850 C C . GLY A 1 103 ? -2.059 4.151 -23.379 1.00 81.31 103 GLY A C 1
ATOM 851 O O . GLY A 1 103 ? -0.906 3.981 -23.759 1.00 81.31 103 GLY A O 1
ATOM 852 N N . PHE A 1 104 ? -2.524 3.545 -22.279 1.00 86.12 104 PHE A N 1
ATOM 853 C CA . PHE A 1 104 ? -1.663 2.785 -21.363 1.00 86.12 104 PHE A CA 1
ATOM 854 C C . PHE A 1 104 ? -0.956 1.603 -22.037 1.00 86.12 104 PHE A C 1
ATOM 856 O O . PHE A 1 104 ? 0.221 1.370 -21.784 1.00 86.12 104 PHE A O 1
ATOM 863 N N . LEU A 1 105 ? -1.666 0.869 -22.901 1.00 82.75 105 LEU A N 1
ATOM 864 C CA . LEU A 1 105 ? -1.096 -0.251 -23.659 1.00 82.75 105 LEU A CA 1
ATOM 865 C C . LEU A 1 105 ? -0.438 0.200 -24.968 1.00 82.75 105 LEU A C 1
ATOM 867 O O . LEU A 1 105 ? 0.530 -0.417 -25.399 1.00 82.75 105 LEU A O 1
ATOM 871 N N . ASN A 1 106 ? -0.910 1.291 -25.575 1.00 73.75 106 ASN A N 1
ATOM 872 C CA . ASN A 1 106 ? -0.392 1.776 -26.860 1.00 73.75 106 ASN A CA 1
ATOM 873 C C . ASN A 1 106 ? 1.012 2.378 -26.719 1.00 73.75 106 ASN A C 1
ATOM 875 O O . ASN A 1 106 ? 1.817 2.283 -27.636 1.00 73.75 106 ASN A O 1
ATOM 879 N N . ASN A 1 107 ? 1.349 2.904 -25.539 1.00 66.38 107 ASN A N 1
ATOM 880 C CA . ASN A 1 107 ? 2.706 3.358 -25.237 1.00 66.38 107 ASN A CA 1
ATOM 881 C C . ASN A 1 107 ? 3.700 2.195 -25.056 1.00 66.38 107 ASN A C 1
ATOM 883 O O . ASN A 1 107 ? 4.878 2.446 -24.847 1.00 66.38 107 ASN A O 1
ATOM 887 N N . SER A 1 108 ? 3.274 0.926 -25.129 1.00 61.50 108 SER A N 1
ATOM 888 C CA . SER A 1 108 ? 4.177 -0.230 -24.985 1.00 61.50 108 SER A CA 1
ATOM 889 C C . SER A 1 108 ? 5.282 -0.283 -26.041 1.00 61.50 108 SER A C 1
ATOM 891 O O . SER A 1 108 ? 6.362 -0.806 -25.761 1.00 61.50 108 SER A O 1
ATOM 893 N N . GLU A 1 109 ? 5.026 0.264 -27.230 1.00 65.69 109 GLU A N 1
ATOM 894 C CA . GLU A 1 109 ? 5.988 0.269 -28.328 1.00 65.69 109 GLU A CA 1
ATOM 895 C C . GLU A 1 109 ? 6.856 1.526 -28.379 1.00 65.69 109 GLU A C 1
ATOM 897 O O . GLU A 1 109 ? 7.892 1.490 -29.045 1.00 65.69 109 GLU A O 1
ATOM 902 N N . SER A 1 110 ? 6.499 2.592 -27.652 1.00 73.25 110 SER A N 1
ATOM 903 C CA . SER A 1 110 ? 7.323 3.800 -27.585 1.00 73.25 110 SER A CA 1
ATOM 904 C C . SER A 1 110 ? 8.610 3.542 -26.799 1.00 73.25 110 SER A C 1
ATOM 906 O O . SER A 1 110 ? 8.657 2.699 -25.900 1.00 73.25 110 SER A O 1
ATOM 908 N N . GLU A 1 111 ? 9.681 4.271 -27.122 1.00 69.69 111 GLU A N 1
ATOM 909 C CA . GLU A 1 111 ? 10.958 4.164 -26.403 1.00 69.69 111 GLU A CA 1
ATOM 910 C C . GLU A 1 111 ? 10.784 4.432 -24.899 1.00 69.69 111 GLU A C 1
ATOM 912 O O . GLU A 1 111 ? 11.366 3.735 -24.066 1.00 69.69 111 GLU A O 1
ATOM 917 N N . GLU A 1 112 ? 9.903 5.375 -24.561 1.00 70.75 112 GLU A N 1
ATOM 918 C CA . GLU A 1 112 ? 9.508 5.694 -23.191 1.00 70.75 112 GLU A CA 1
ATOM 919 C C . GLU A 1 112 ? 8.861 4.485 -22.500 1.00 70.75 112 GLU A C 1
ATOM 921 O O . GLU A 1 112 ? 9.358 4.021 -21.475 1.00 70.75 112 GLU A O 1
ATOM 926 N N . GLY A 1 113 ? 7.822 3.883 -23.091 1.00 68.50 113 GLY A N 1
ATOM 927 C CA . GLY A 1 113 ? 7.152 2.734 -22.478 1.00 68.50 113 GLY A CA 1
ATOM 928 C C . GLY A 1 113 ? 7.997 1.460 -22.453 1.00 68.50 113 GLY A C 1
ATOM 929 O O . GLY A 1 113 ? 7.795 0.619 -21.574 1.00 68.50 113 GLY A O 1
ATOM 930 N N . ARG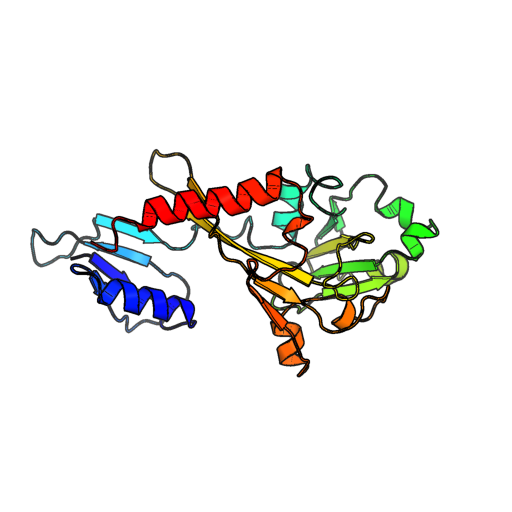 A 1 114 ? 8.990 1.325 -23.345 1.00 75.19 114 ARG A N 1
ATOM 931 C CA . ARG A 1 114 ? 10.003 0.256 -23.288 1.00 75.19 114 ARG A CA 1
ATOM 932 C C . ARG A 1 114 ? 10.984 0.435 -22.128 1.00 75.19 114 ARG A C 1
ATOM 934 O O . ARG A 1 114 ? 11.533 -0.564 -21.663 1.00 75.19 114 ARG A O 1
ATOM 941 N N . ARG A 1 115 ? 11.202 1.666 -21.654 1.00 84.00 115 ARG A N 1
ATOM 942 C CA . ARG A 1 115 ? 12.113 1.990 -20.542 1.00 84.00 115 ARG A CA 1
ATOM 943 C C . ARG A 1 115 ? 11.408 2.150 -19.196 1.00 84.00 115 ARG A C 1
ATOM 945 O O . ARG A 1 115 ? 12.052 1.981 -18.165 1.00 84.00 115 ARG A O 1
ATOM 952 N N . SER A 1 116 ? 10.100 2.390 -19.179 1.00 89.81 116 SER A N 1
ATOM 953 C CA . SER A 1 116 ? 9.344 2.532 -17.935 1.00 89.81 116 SER A CA 1
ATOM 954 C C . SER A 1 116 ? 9.365 1.270 -17.070 1.00 89.81 116 SER A C 1
ATOM 956 O O . SER A 1 116 ? 9.221 0.138 -17.546 1.00 89.81 116 SER A O 1
ATOM 958 N N . VAL A 1 117 ? 9.460 1.473 -15.757 1.00 92.69 117 VAL A N 1
ATOM 959 C CA . VAL A 1 117 ? 9.279 0.411 -14.764 1.00 92.69 117 VAL A CA 1
ATOM 960 C C . VAL A 1 117 ? 7.784 0.199 -14.518 1.00 92.69 117 VAL A C 1
ATOM 962 O O . VAL A 1 117 ? 7.032 1.145 -14.284 1.00 92.69 117 VAL A O 1
ATOM 965 N N . PHE A 1 118 ? 7.348 -1.056 -14.520 1.00 95.31 118 PHE A N 1
ATOM 966 C CA . PHE A 1 118 ? 5.986 -1.462 -14.198 1.00 95.31 118 PHE A CA 1
ATOM 967 C C . PHE A 1 118 ? 5.970 -2.401 -12.996 1.00 95.31 118 PHE A C 1
ATOM 969 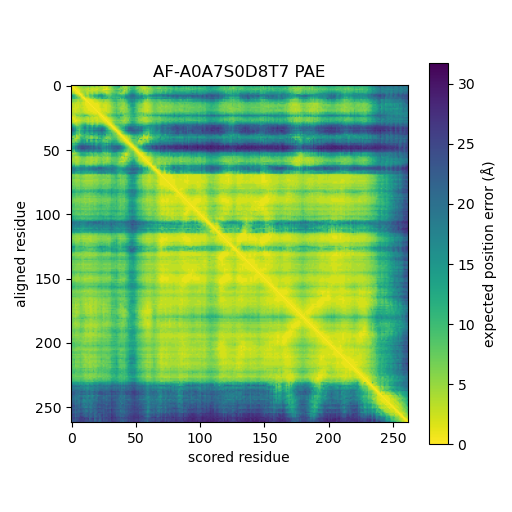O O . PHE A 1 118 ? 6.781 -3.320 -12.874 1.00 95.31 118 PHE A O 1
ATOM 976 N N . PHE A 1 119 ? 4.987 -2.199 -12.123 1.00 96.31 119 PHE A N 1
ATOM 977 C CA . PHE A 1 119 ? 4.676 -3.108 -11.031 1.00 96.31 119 PHE A CA 1
ATOM 978 C C . PHE A 1 119 ? 3.432 -3.915 -11.371 1.00 96.31 119 PHE A C 1
ATOM 980 O O . PHE A 1 119 ? 2.334 -3.360 -11.449 1.00 96.31 119 PHE A O 1
ATOM 987 N N . LEU A 1 120 ? 3.587 -5.231 -11.475 1.00 97.06 120 LEU A N 1
ATOM 988 C CA . LEU A 1 120 ? 2.471 -6.166 -11.505 1.00 97.06 120 LEU A CA 1
ATOM 989 C C . LEU A 1 120 ? 2.247 -6.702 -10.089 1.00 97.06 120 LEU A C 1
ATOM 991 O O . LEU A 1 120 ? 3.097 -7.394 -9.526 1.00 97.06 120 LEU A O 1
ATOM 995 N N . LYS A 1 121 ? 1.117 -6.335 -9.486 1.00 96.19 121 LYS A N 1
ATOM 996 C CA . LYS A 1 121 ? 0.794 -6.615 -8.083 1.00 96.19 121 LYS A CA 1
ATOM 997 C C . LYS A 1 121 ? -0.420 -7.535 -8.005 1.00 96.19 121 LYS A C 1
ATOM 999 O O . LYS A 1 121 ? -1.526 -7.129 -8.357 1.00 96.19 121 LYS A O 1
ATOM 1004 N N . ASP A 1 122 ? -0.231 -8.743 -7.489 1.00 95.69 122 ASP A N 1
ATOM 1005 C CA . ASP A 1 122 ? -1.327 -9.640 -7.124 1.00 95.69 122 ASP A CA 1
ATOM 1006 C C . ASP A 1 122 ? -2.201 -8.974 -6.044 1.00 95.69 122 ASP A C 1
ATOM 1008 O O . ASP A 1 122 ? -1.725 -8.463 -5.017 1.00 95.69 122 ASP A O 1
ATOM 1012 N N . SER A 1 123 ? -3.505 -8.936 -6.298 1.00 92.50 123 SER A N 1
ATOM 1013 C CA . SER A 1 123 ? -4.467 -8.272 -5.427 1.00 92.50 123 SER A CA 1
ATOM 1014 C C . SER A 1 123 ? -4.693 -8.965 -4.093 1.00 92.50 123 SER A C 1
ATOM 1016 O O . SER A 1 123 ? -5.101 -8.281 -3.155 1.00 92.50 123 SER A O 1
ATOM 1018 N N . HIS A 1 124 ? -4.437 -10.270 -4.012 1.00 88.06 124 HIS A N 1
ATOM 1019 C CA . HIS A 1 124 ? -4.740 -11.100 -2.846 1.00 88.06 124 HIS A CA 1
ATOM 1020 C C . HIS A 1 124 ? -3.494 -11.485 -2.040 1.00 88.06 124 HIS A C 1
ATOM 1022 O O . HIS A 1 124 ? -3.619 -12.058 -0.963 1.00 88.06 124 HIS A O 1
ATOM 1028 N N . ARG A 1 125 ? -2.290 -11.171 -2.537 1.00 87.56 125 ARG A N 1
ATOM 1029 C CA . ARG A 1 125 ? -1.031 -11.402 -1.812 1.00 87.56 125 ARG A CA 1
ATOM 1030 C C . ARG A 1 125 ? -0.565 -10.150 -1.072 1.00 87.56 125 ARG A C 1
ATOM 1032 O O . ARG A 1 125 ? -0.543 -9.056 -1.638 1.00 87.56 125 ARG A O 1
ATOM 1039 N N . ASP A 1 126 ? -0.118 -10.325 0.168 1.00 78.88 126 ASP A N 1
ATOM 1040 C CA . ASP A 1 126 ? 0.302 -9.234 1.056 1.00 78.88 126 ASP A CA 1
ATOM 1041 C C . ASP A 1 126 ? 1.804 -9.243 1.365 1.00 78.88 126 ASP A C 1
ATOM 1043 O O . ASP A 1 126 ? 2.560 -10.098 0.904 1.00 78.88 126 ASP A O 1
ATOM 1047 N N . ASN A 1 127 ? 2.266 -8.247 2.130 1.00 74.38 127 ASN A N 1
ATOM 1048 C CA . ASN A 1 127 ? 3.643 -8.149 2.632 1.00 74.38 127 ASN A CA 1
ATOM 1049 C C . ASN A 1 127 ? 4.715 -8.216 1.532 1.00 74.38 127 ASN A C 1
ATOM 1051 O O . ASN A 1 127 ? 5.786 -8.778 1.730 1.00 74.38 127 ASN A O 1
ATOM 1055 N N . GLY A 1 128 ? 4.431 -7.694 0.339 1.00 72.81 128 GLY A N 1
ATOM 1056 C CA . GLY A 1 128 ? 5.359 -7.727 -0.794 1.00 72.81 128 GLY A CA 1
ATOM 1057 C C . GLY A 1 128 ? 5.440 -9.072 -1.530 1.00 72.81 128 GLY A C 1
ATOM 1058 O O . GLY A 1 128 ? 6.219 -9.183 -2.483 1.00 72.81 128 GLY A O 1
ATOM 1059 N N . HIS A 1 129 ? 4.650 -10.079 -1.146 1.00 82.31 129 HIS A N 1
ATOM 1060 C CA . HIS A 1 129 ? 4.430 -11.261 -1.981 1.00 82.31 129 HIS A CA 1
ATOM 1061 C C . HIS A 1 129 ? 3.609 -10.887 -3.222 1.00 82.31 129 HIS A C 1
ATOM 1063 O O . HIS A 1 129 ? 2.803 -9.961 -3.187 1.00 82.31 129 HIS A O 1
ATOM 1069 N N . GLY A 1 130 ? 3.838 -11.590 -4.336 1.00 90.00 130 GLY A N 1
ATOM 1070 C CA . GLY A 1 130 ? 3.072 -11.371 -5.571 1.00 90.00 130 GLY A CA 1
ATOM 1071 C C . GLY A 1 130 ? 3.305 -10.015 -6.242 1.00 90.00 130 GLY A C 1
ATOM 1072 O O . GLY A 1 130 ? 2.447 -9.558 -6.985 1.00 90.00 130 GLY A O 1
ATOM 1073 N N . ILE A 1 131 ? 4.434 -9.356 -5.962 1.00 94.25 131 ILE A N 1
ATOM 1074 C CA . ILE A 1 131 ? 4.879 -8.180 -6.717 1.00 94.25 131 ILE A CA 1
ATOM 1075 C C . ILE A 1 131 ? 5.975 -8.625 -7.674 1.00 94.25 131 ILE A C 1
ATOM 1077 O O . ILE A 1 131 ? 7.047 -9.031 -7.208 1.00 94.25 131 ILE A O 1
ATOM 1081 N N . PHE A 1 132 ? 5.692 -8.510 -8.964 1.00 95.56 132 PHE A N 1
ATOM 1082 C CA . PHE A 1 132 ? 6.661 -8.577 -10.045 1.00 95.56 132 PHE A CA 1
ATOM 1083 C C . PHE A 1 132 ? 6.990 -7.154 -10.511 1.00 95.56 132 PHE A C 1
ATOM 1085 O O . PHE A 1 132 ? 6.120 -6.280 -10.535 1.00 95.56 132 PHE A O 1
ATOM 1092 N N . VAL A 1 133 ? 8.258 -6.928 -10.837 1.00 96.06 133 VAL A N 1
ATOM 1093 C CA . VAL A 1 133 ? 8.766 -5.660 -11.357 1.00 96.06 133 VAL A CA 1
ATOM 1094 C C . VAL A 1 133 ? 9.361 -5.953 -12.725 1.00 96.06 133 VAL A C 1
ATOM 1096 O O . VAL A 1 133 ? 10.273 -6.770 -12.833 1.00 96.06 133 VAL A O 1
ATOM 1099 N N . GLY A 1 134 ? 8.840 -5.300 -13.756 1.00 94.62 134 GLY A N 1
ATOM 1100 C CA . GLY A 1 134 ? 9.353 -5.409 -15.116 1.00 94.62 134 GLY A CA 1
ATOM 1101 C C . GLY A 1 134 ? 9.745 -4.047 -15.666 1.00 94.62 134 GLY A C 1
ATOM 1102 O O . GLY A 1 134 ? 9.202 -3.026 -15.253 1.00 94.62 134 GLY A O 1
ATOM 1103 N N . ILE A 1 135 ? 10.689 -4.041 -16.603 1.00 93.44 135 ILE A N 1
ATOM 1104 C CA . ILE A 1 135 ? 10.957 -2.883 -17.460 1.00 93.44 135 ILE A CA 1
ATOM 1105 C C . ILE A 1 135 ? 10.235 -3.146 -18.779 1.00 93.44 135 ILE A C 1
ATOM 1107 O O . ILE A 1 135 ? 10.517 -4.142 -19.452 1.00 93.44 135 ILE A O 1
ATOM 1111 N N . GLY A 1 136 ? 9.274 -2.284 -19.094 1.00 90.56 136 GLY A N 1
ATOM 1112 C CA . GLY A 1 136 ? 8.390 -2.414 -20.241 1.00 90.56 136 GLY A CA 1
ATOM 1113 C C . GLY A 1 136 ? 7.248 -3.421 -20.069 1.00 90.56 136 GLY A C 1
ATOM 1114 O O . GLY A 1 136 ? 7.296 -4.379 -19.285 1.00 90.56 136 GLY A O 1
ATOM 1115 N N . LEU A 1 137 ? 6.187 -3.207 -20.849 1.00 91.00 137 LEU A N 1
ATOM 1116 C CA . LEU A 1 137 ? 4.987 -4.046 -20.834 1.00 91.00 137 LEU A CA 1
ATOM 1117 C C . LEU A 1 137 ? 5.238 -5.445 -21.410 1.00 91.00 137 LEU A C 1
ATOM 1119 O O . LEU A 1 137 ? 4.716 -6.414 -20.861 1.00 91.00 137 LEU A O 1
ATOM 1123 N N . ALA A 1 138 ? 6.104 -5.574 -22.421 1.00 89.88 138 ALA A N 1
ATOM 1124 C CA . ALA A 1 138 ? 6.450 -6.857 -23.041 1.00 89.88 138 ALA A CA 1
ATOM 1125 C C . ALA A 1 138 ? 7.020 -7.877 -22.039 1.00 89.88 138 ALA A C 1
ATOM 1127 O O . ALA A 1 138 ? 6.717 -9.061 -22.124 1.00 89.88 138 ALA A O 1
ATOM 1128 N N . LYS A 1 139 ? 7.797 -7.423 -21.044 1.00 90.81 139 LYS A N 1
ATOM 1129 C CA . LYS A 1 139 ? 8.316 -8.291 -19.970 1.00 90.81 139 LYS A CA 1
ATOM 1130 C C . LYS A 1 139 ? 7.311 -8.516 -18.841 1.00 90.81 139 LYS A C 1
ATOM 1132 O O . LYS A 1 139 ? 7.428 -9.489 -18.101 1.00 90.81 139 LYS A O 1
ATOM 1137 N N . THR A 1 140 ? 6.346 -7.613 -18.685 1.00 93.44 140 THR A N 1
ATOM 1138 C CA . THR A 1 140 ? 5.443 -7.591 -17.528 1.00 93.44 140 THR A CA 1
ATOM 1139 C C . THR A 1 140 ? 4.144 -8.355 -17.773 1.00 93.44 140 THR A C 1
ATOM 1141 O O . THR A 1 140 ? 3.706 -9.101 -16.901 1.00 93.44 140 THR A O 1
ATOM 1144 N N . ILE A 1 141 ? 3.537 -8.210 -18.953 1.00 93.88 141 ILE A N 1
ATOM 1145 C CA . ILE A 1 141 ? 2.262 -8.851 -19.311 1.00 93.88 141 ILE A CA 1
ATOM 1146 C C . ILE A 1 141 ? 2.331 -10.389 -19.276 1.00 93.88 141 ILE A C 1
ATOM 1148 O O . ILE A 1 141 ? 1.404 -10.982 -18.724 1.00 93.88 141 ILE A O 1
ATOM 1152 N N . PRO A 1 142 ? 3.406 -11.059 -19.747 1.00 95.19 142 PRO A N 1
ATOM 1153 C CA . PRO A 1 142 ? 3.492 -12.523 -19.700 1.00 95.19 142 PRO A CA 1
ATOM 1154 C C . PRO A 1 142 ? 3.437 -13.129 -18.289 1.00 95.19 142 PRO A C 1
ATOM 1156 O O . PRO A 1 142 ? 3.235 -14.327 -18.145 1.00 95.19 142 PRO A O 1
ATOM 1159 N N . GLN A 1 143 ? 3.613 -12.320 -17.237 1.00 95.88 143 GLN A N 1
ATOM 1160 C CA . GLN A 1 143 ? 3.549 -12.767 -15.840 1.00 95.88 143 GLN A CA 1
ATOM 1161 C C . GLN A 1 143 ? 2.113 -12.826 -15.284 1.00 95.88 143 GLN A C 1
ATOM 1163 O O . GLN A 1 143 ? 1.908 -13.145 -14.111 1.00 95.88 143 GLN A O 1
ATOM 1168 N N . ILE A 1 144 ? 1.109 -12.465 -16.088 1.00 95.56 144 ILE A N 1
ATOM 1169 C CA . ILE A 1 144 ? -0.299 -12.483 -15.694 1.00 95.56 144 ILE A CA 1
ATOM 1170 C C . ILE A 1 144 ? -0.845 -13.907 -15.809 1.00 95.56 144 ILE A C 1
ATOM 1172 O O . ILE A 1 144 ? -1.003 -14.445 -16.900 1.00 95.56 144 ILE A O 1
ATOM 1176 N N . GLU A 1 145 ? -1.222 -14.487 -14.672 1.00 95.06 145 GLU A N 1
ATOM 1177 C CA . GLU A 1 145 ? -1.925 -15.770 -14.625 1.00 95.06 145 GLU A CA 1
ATOM 1178 C C . GLU A 1 145 ? -3.441 -15.578 -14.831 1.00 95.06 145 GLU A C 1
ATOM 1180 O O . GLU A 1 145 ? -4.075 -14.726 -14.196 1.00 95.06 145 GLU A O 1
ATOM 1185 N N . SER A 1 146 ? -4.059 -16.425 -15.659 1.00 94.81 146 SER A N 1
ATOM 1186 C CA . SER A 1 146 ? -5.501 -16.390 -15.957 1.00 94.81 146 SER A CA 1
ATOM 1187 C C . SER A 1 146 ? -6.399 -16.731 -14.761 1.00 94.81 146 SER A C 1
ATOM 1189 O O . SER A 1 146 ? -7.598 -16.482 -14.798 1.00 94.81 146 SER A O 1
ATOM 1191 N N . SER A 1 147 ? -5.854 -17.262 -13.667 1.00 95.25 147 SER A N 1
ATOM 1192 C CA . SER A 1 147 ? -6.617 -17.613 -12.463 1.00 95.25 147 SER A CA 1
ATOM 1193 C C . SER A 1 147 ? -6.685 -16.486 -11.424 1.00 95.25 147 SER A C 1
ATOM 1195 O O . SER A 1 147 ? -7.422 -16.596 -10.441 1.00 95.25 147 SER A O 1
ATOM 1197 N N . ARG A 1 148 ? -5.939 -15.387 -11.612 1.00 95.12 148 ARG A N 1
ATOM 1198 C CA . ARG A 1 148 ? -5.716 -14.372 -10.569 1.00 95.12 148 ARG A CA 1
ATOM 1199 C C . ARG A 1 148 ? -6.150 -12.969 -10.971 1.00 95.12 148 ARG A C 1
ATOM 1201 O O . ARG A 1 148 ? -6.460 -12.681 -12.123 1.00 95.12 148 ARG A O 1
ATOM 1208 N N . THR A 1 149 ? -6.191 -12.085 -9.975 1.00 95.75 149 THR A N 1
ATOM 1209 C CA . THR A 1 149 ? -6.491 -10.663 -10.162 1.00 95.75 149 THR A CA 1
ATOM 1210 C C . THR A 1 149 ? -5.264 -9.819 -9.859 1.00 95.75 149 THR A C 1
ATOM 1212 O O . THR A 1 149 ? -4.725 -9.864 -8.751 1.00 95.75 149 THR A O 1
ATOM 1215 N N . TYR A 1 150 ? -4.873 -8.989 -10.818 1.00 97.44 150 TYR A N 1
ATOM 1216 C CA . TYR A 1 150 ? -3.701 -8.134 -10.740 1.00 97.44 150 TYR A CA 1
ATOM 1217 C C . TYR A 1 150 ? -4.056 -6.662 -10.894 1.00 97.44 150 TYR A C 1
ATOM 1219 O O . TYR A 1 150 ? -5.038 -6.279 -11.533 1.00 97.44 150 TYR A O 1
ATOM 1227 N N . VAL A 1 151 ? -3.186 -5.841 -10.321 1.00 96.75 151 VAL A N 1
ATOM 1228 C CA . VAL A 1 151 ? -3.059 -4.427 -10.638 1.00 96.75 151 VAL A CA 1
ATOM 1229 C C . VAL A 1 151 ? -1.727 -4.233 -11.342 1.00 96.75 151 VAL A C 1
ATOM 1231 O O . VAL A 1 151 ? -0.686 -4.583 -10.785 1.00 96.75 151 VAL A O 1
ATOM 1234 N N . LEU A 1 152 ? -1.766 -3.680 -12.549 1.00 96.94 152 LEU A N 1
ATOM 1235 C CA . LEU A 1 152 ? -0.588 -3.295 -13.310 1.00 96.94 152 LEU A CA 1
ATOM 1236 C C . LEU A 1 152 ? -0.444 -1.778 -13.244 1.00 96.94 152 LEU A C 1
ATOM 1238 O O . LEU A 1 152 ? -1.310 -1.051 -13.717 1.00 96.94 152 LEU A O 1
ATOM 1242 N N . GLN A 1 153 ? 0.630 -1.301 -12.634 1.00 95.56 153 GLN A N 1
ATOM 1243 C CA . GLN A 1 153 ? 0.826 0.116 -12.348 1.00 95.56 153 GLN A CA 1
ATOM 1244 C C . GLN A 1 153 ? 2.179 0.576 -12.885 1.00 95.56 153 GLN A C 1
ATOM 1246 O O . GLN A 1 153 ? 3.196 -0.054 -12.583 1.00 95.56 153 GLN A O 1
ATOM 1251 N N . ARG A 1 154 ? 2.196 1.675 -13.647 1.00 92.44 154 ARG A N 1
ATOM 1252 C CA . ARG A 1 154 ? 3.447 2.333 -14.053 1.00 92.44 154 ARG A CA 1
ATOM 1253 C C . ARG A 1 154 ? 4.112 2.951 -12.819 1.00 92.44 154 ARG A C 1
ATOM 1255 O O . ARG A 1 154 ? 3.433 3.465 -11.929 1.00 92.44 154 ARG A O 1
ATOM 1262 N N . HIS A 1 155 ? 5.431 2.841 -12.726 1.00 91.88 155 HIS A N 1
ATOM 1263 C CA . HIS A 1 155 ? 6.218 3.491 -11.680 1.00 91.88 155 HIS A CA 1
ATOM 1264 C C . HIS A 1 155 ? 6.216 5.019 -11.856 1.00 91.88 155 HIS A C 1
ATOM 1266 O O . HIS A 1 155 ? 5.980 5.527 -12.948 1.00 91.88 155 HIS A O 1
ATOM 1272 N N . LEU A 1 156 ? 6.453 5.745 -10.764 1.00 88.69 156 LEU A N 1
ATOM 1273 C CA . LEU A 1 156 ? 6.621 7.196 -10.768 1.00 88.69 156 LEU A CA 1
ATOM 1274 C C . LEU A 1 156 ? 8.063 7.534 -11.157 1.00 88.69 156 LEU A C 1
ATOM 1276 O O . LEU A 1 156 ? 8.964 7.368 -10.338 1.00 88.69 156 LEU A O 1
ATOM 1280 N N . GLU A 1 157 ? 8.272 7.989 -12.389 1.00 82.81 157 GLU A N 1
ATOM 1281 C CA . GLU A 1 157 ? 9.614 8.232 -12.941 1.00 82.81 157 GLU A CA 1
ATOM 1282 C C . GLU A 1 157 ? 10.312 9.427 -12.278 1.00 82.81 157 GLU A C 1
ATOM 1284 O O . GLU A 1 157 ? 11.469 9.316 -11.880 1.00 82.81 157 GLU A O 1
ATOM 1289 N N . ASN A 1 158 ? 9.575 10.515 -12.047 1.00 85.00 158 ASN A N 1
ATOM 1290 C CA . ASN A 1 158 ? 10.078 11.745 -11.428 1.00 85.00 158 ASN A CA 1
ATOM 1291 C C . ASN A 1 158 ? 9.723 11.806 -9.938 1.00 85.00 158 ASN A C 1
ATOM 1293 O O . ASN A 1 158 ? 9.046 12.725 -9.480 1.00 85.00 158 ASN A O 1
ATOM 1297 N N . MET A 1 159 ? 10.096 10.778 -9.177 1.00 88.56 159 MET A N 1
ATOM 1298 C CA . MET A 1 159 ? 9.842 10.778 -7.737 1.00 88.56 159 MET A CA 1
ATOM 1299 C C . MET A 1 159 ? 10.888 11.591 -6.979 1.00 88.56 159 MET A C 1
ATOM 1301 O O . MET A 1 159 ? 12.071 11.575 -7.315 1.00 88.56 159 MET A O 1
ATOM 1305 N N . LEU A 1 160 ? 10.449 12.233 -5.900 1.00 90.12 160 LEU A N 1
ATOM 1306 C CA . LEU A 1 160 ? 11.357 12.811 -4.922 1.00 90.12 160 LEU A CA 1
ATOM 1307 C C . LEU A 1 160 ? 12.207 11.700 -4.291 1.00 90.12 160 LEU A C 1
ATOM 1309 O O . LEU A 1 160 ? 11.698 10.628 -3.946 1.00 90.12 160 LEU A O 1
ATOM 1313 N N . LEU A 1 161 ? 13.501 11.966 -4.148 1.00 91.19 161 LEU A N 1
ATOM 1314 C CA . LEU A 1 161 ? 14.469 11.053 -3.553 1.00 91.19 161 LEU A CA 1
ATOM 1315 C C . LEU A 1 161 ? 14.947 11.620 -2.219 1.00 91.19 161 LEU A C 1
ATOM 1317 O O . LEU A 1 161 ? 15.249 12.804 -2.116 1.00 91.19 161 LEU A O 1
ATOM 1321 N N . TRP A 1 162 ? 15.045 10.755 -1.216 1.00 87.06 162 TRP A N 1
ATOM 1322 C CA . TRP A 1 162 ? 15.608 11.074 0.088 1.00 87.06 162 TRP A CA 1
ATOM 1323 C C . TRP A 1 162 ? 17.091 11.412 -0.066 1.00 87.06 162 TRP A C 1
ATOM 1325 O O . TRP A 1 162 ? 17.856 10.592 -0.593 1.00 87.06 162 TRP A O 1
ATOM 1335 N N . ASN A 1 163 ? 17.487 12.610 0.370 1.00 87.94 163 ASN A N 1
ATOM 1336 C CA . ASN A 1 163 ? 18.808 13.197 0.143 1.00 87.94 163 ASN A CA 1
ATOM 1337 C C . ASN A 1 163 ? 19.222 13.170 -1.341 1.00 87.94 163 ASN A C 1
ATOM 1339 O O . ASN A 1 163 ? 20.388 12.952 -1.663 1.00 87.94 163 ASN A O 1
ATOM 1343 N N . GLY A 1 164 ? 18.257 13.282 -2.260 1.00 89.50 164 GLY A N 1
ATOM 1344 C CA . GLY A 1 164 ? 18.502 13.244 -3.705 1.00 89.50 164 GLY A CA 1
ATOM 1345 C C . GLY A 1 164 ? 18.925 11.881 -4.272 1.00 89.50 164 GLY A C 1
ATOM 1346 O O . GLY A 1 164 ? 19.140 11.779 -5.476 1.00 89.50 164 GLY A O 1
ATOM 1347 N N . MET A 1 165 ? 19.022 10.826 -3.454 1.00 92.75 165 MET A N 1
ATOM 1348 C CA . MET A 1 165 ? 19.561 9.530 -3.894 1.00 92.75 165 MET A CA 1
ATOM 1349 C C . MET A 1 165 ? 18.622 8.354 -3.662 1.00 92.75 165 MET A C 1
ATOM 1351 O O . MET A 1 165 ? 18.557 7.452 -4.490 1.00 92.75 165 MET A O 1
ATOM 1355 N N . CYS A 1 166 ? 17.915 8.313 -2.537 1.00 93.06 166 CYS A N 1
ATOM 1356 C CA . CYS A 1 166 ? 17.274 7.086 -2.072 1.00 93.06 166 CYS A CA 1
ATOM 1357 C C . CYS A 1 166 ? 15.759 7.113 -2.273 1.00 93.06 166 CYS A C 1
ATOM 1359 O O . CYS A 1 166 ? 15.087 8.104 -1.996 1.00 93.06 166 CYS A O 1
ATOM 1361 N N . LYS A 1 167 ? 15.178 5.995 -2.713 1.00 94.69 167 LYS A N 1
ATOM 1362 C CA . LYS A 1 167 ? 13.718 5.880 -2.817 1.00 94.69 167 LYS A CA 1
ATOM 1363 C C . LYS A 1 167 ? 13.094 5.796 -1.426 1.00 94.69 167 LYS A C 1
ATOM 1365 O O . LYS A 1 167 ? 13.572 5.045 -0.577 1.00 94.69 167 LYS A O 1
ATOM 1370 N N . PHE A 1 168 ? 11.970 6.473 -1.215 1.00 93.56 168 PHE A N 1
ATOM 1371 C CA . PHE A 1 168 ? 11.196 6.344 0.016 1.00 93.56 168 PHE A CA 1
ATOM 1372 C C . PHE A 1 168 ? 9.688 6.318 -0.250 1.00 93.56 168 PHE A C 1
ATOM 1374 O O . PHE A 1 168 ? 9.221 6.595 -1.354 1.00 93.56 168 PHE A O 1
ATOM 1381 N N . ASP A 1 169 ? 8.918 5.940 0.769 1.00 92.94 169 ASP A N 1
ATOM 1382 C CA . ASP A 1 169 ? 7.483 6.210 0.813 1.00 92.94 169 ASP A CA 1
ATOM 1383 C C . ASP A 1 169 ? 7.063 6.734 2.185 1.00 92.94 169 ASP A C 1
ATOM 1385 O O . ASP A 1 169 ? 7.682 6.411 3.201 1.00 92.94 169 ASP A O 1
ATOM 1389 N N . LEU A 1 170 ? 5.984 7.510 2.197 1.00 91.25 170 LEU A N 1
ATOM 1390 C CA . LEU A 1 170 ? 5.385 8.072 3.400 1.00 91.25 170 LEU A CA 1
ATOM 1391 C C . LEU A 1 170 ? 4.313 7.124 3.939 1.00 91.25 170 LEU A C 1
ATOM 1393 O O . LEU A 1 170 ? 3.345 6.785 3.250 1.00 91.25 170 LEU A O 1
ATOM 1397 N N . ARG A 1 171 ? 4.448 6.724 5.205 1.00 88.75 171 ARG A N 1
ATOM 1398 C CA . ARG A 1 171 ? 3.384 6.054 5.948 1.00 88.75 171 ARG A CA 1
ATOM 1399 C C . ARG A 1 171 ? 2.697 7.051 6.870 1.00 88.75 171 ARG A C 1
ATOM 1401 O O . ARG A 1 171 ? 3.221 7.371 7.931 1.00 88.75 171 ARG A O 1
ATOM 1408 N N . MET A 1 172 ? 1.490 7.446 6.482 1.00 87.44 172 MET A N 1
ATOM 1409 C CA . MET A 1 172 ? 0.568 8.204 7.324 1.00 87.44 172 MET A CA 1
ATOM 1410 C C . MET A 1 172 ? -0.498 7.280 7.913 1.00 87.44 172 MET A C 1
ATOM 1412 O O . MET A 1 172 ? -0.847 6.255 7.314 1.00 87.44 172 MET A O 1
ATOM 1416 N N . PHE A 1 173 ? -1.018 7.643 9.082 1.00 82.31 173 PHE A N 1
ATOM 1417 C CA . PHE A 1 173 ? -2.099 6.922 9.747 1.00 82.31 173 PHE A CA 1
ATOM 1418 C C . PHE A 1 173 ? -3.349 7.784 9.754 1.00 82.31 173 PHE A C 1
ATOM 1420 O O . PHE A 1 173 ? -3.274 8.978 10.011 1.00 82.31 173 PHE A O 1
ATOM 1427 N N . SER A 1 174 ? -4.502 7.185 9.489 1.00 85.38 174 SER A N 1
ATOM 1428 C CA . SER A 1 174 ? -5.784 7.871 9.581 1.00 85.38 174 SER A CA 1
ATOM 1429 C C . SER A 1 174 ? -6.808 7.011 10.304 1.00 85.38 174 SER A C 1
ATOM 1431 O O . SER A 1 174 ? -6.729 5.778 10.302 1.00 85.38 174 SER A O 1
ATOM 1433 N N . ILE A 1 175 ? -7.767 7.675 10.940 1.00 84.81 175 ILE A N 1
ATOM 1434 C CA . ILE A 1 175 ? -8.911 7.055 11.600 1.00 84.81 175 ILE A CA 1
ATOM 1435 C C . ILE A 1 175 ? -10.167 7.592 10.928 1.00 84.81 175 ILE A C 1
ATOM 1437 O O . ILE A 1 175 ? -10.346 8.798 10.794 1.00 84.81 175 ILE A O 1
ATOM 1441 N N . ALA A 1 176 ? -11.045 6.685 10.512 1.00 84.25 176 ALA A N 1
ATOM 1442 C CA . ALA A 1 176 ? -12.379 7.028 10.046 1.00 84.25 176 ALA A CA 1
ATOM 1443 C C . ALA A 1 176 ? -13.391 6.625 11.122 1.00 84.25 176 ALA A C 1
ATOM 1445 O O . ALA A 1 176 ? -13.446 5.458 11.521 1.00 84.25 176 ALA A O 1
ATOM 1446 N N . VAL A 1 177 ? -14.175 7.589 11.596 1.00 86.06 177 VAL A N 1
ATOM 1447 C CA . VAL A 1 177 ? -15.187 7.405 12.635 1.00 86.06 177 VAL A CA 1
ATOM 1448 C C . VAL A 1 177 ? -16.568 7.467 11.997 1.00 86.06 177 VAL A C 1
ATOM 1450 O O . VAL A 1 177 ? -16.934 8.448 11.351 1.00 86.06 177 VAL A O 1
ATOM 1453 N N . PHE A 1 178 ? -17.344 6.408 12.209 1.00 83.50 178 PHE A N 1
ATOM 1454 C CA . PHE A 1 178 ? -18.709 6.276 11.715 1.00 83.50 178 PHE A CA 1
ATOM 1455 C C . PHE A 1 178 ? -19.649 6.254 12.915 1.00 83.50 178 PHE A C 1
ATOM 1457 O O . PHE A 1 178 ? -19.574 5.342 13.740 1.00 83.50 178 PHE A O 1
ATOM 1464 N N . ARG A 1 179 ? -20.517 7.263 13.025 1.00 84.44 179 ARG A N 1
ATOM 1465 C CA . ARG A 1 179 ? -21.555 7.335 14.062 1.00 84.44 179 ARG A CA 1
ATOM 1466 C C . ARG A 1 179 ? -22.933 7.231 13.401 1.00 84.44 179 ARG A C 1
ATOM 1468 O O . ARG A 1 179 ? -23.098 7.768 12.304 1.00 84.44 179 ARG A O 1
ATOM 1475 N N . PRO A 1 180 ? -23.915 6.560 14.028 1.00 83.56 180 PRO A N 1
ATOM 1476 C CA . PRO A 1 180 ? -25.283 6.538 13.520 1.00 83.56 180 PRO A CA 1
ATOM 1477 C C . PRO A 1 180 ? -25.807 7.958 13.295 1.00 83.56 180 PRO A C 1
ATOM 1479 O O . PRO A 1 180 ? -25.598 8.824 14.138 1.00 83.56 180 PRO A O 1
ATOM 1482 N N . PHE A 1 181 ? -26.472 8.183 12.160 1.00 86.50 181 PHE A N 1
ATOM 1483 C CA . PHE A 1 181 ? -27.086 9.468 11.787 1.00 86.50 181 PHE A CA 1
ATOM 1484 C C . PHE A 1 181 ? -26.120 10.656 11.630 1.00 86.50 181 PHE A C 1
ATOM 1486 O O . PHE A 1 181 ? -26.562 11.774 11.381 1.00 86.50 181 PHE A O 1
ATOM 1493 N N . CYS A 1 182 ? -24.806 10.436 11.715 1.00 87.75 182 CYS A N 1
ATOM 1494 C CA . CYS A 1 182 ? -23.802 11.463 11.462 1.00 87.75 182 CYS A CA 1
ATOM 1495 C C . CYS A 1 182 ? -23.061 11.190 10.153 1.00 87.75 182 CYS A C 1
ATOM 1497 O O . CYS A 1 182 ? -22.947 10.052 9.691 1.00 87.75 182 CYS A O 1
ATOM 1499 N N . ARG A 1 183 ? -22.483 12.246 9.578 1.00 87.69 183 ARG A N 1
ATOM 1500 C CA . ARG A 1 183 ? -21.532 12.090 8.476 1.00 87.69 183 ARG A CA 1
ATOM 1501 C C . ARG A 1 183 ? -20.250 11.406 8.979 1.00 87.69 183 ARG A C 1
ATOM 1503 O O . ARG A 1 183 ? -19.850 11.663 10.117 1.00 87.69 183 ARG A O 1
ATOM 1510 N N . PRO A 1 184 ? -19.596 10.565 8.156 1.00 87.12 184 PRO A N 1
ATOM 1511 C CA . PRO A 1 184 ? -18.290 10.014 8.493 1.00 87.12 184 PRO A CA 1
ATOM 1512 C C . PRO A 1 184 ? -17.276 11.128 8.762 1.00 87.12 184 PRO A C 1
ATOM 1514 O O . PRO A 1 184 ? -17.192 12.088 7.996 1.00 87.12 184 PRO A O 1
ATOM 1517 N N . GLN A 1 185 ? -16.504 10.979 9.833 1.00 88.38 185 GLN A N 1
ATOM 1518 C CA . GLN A 1 185 ? -15.419 11.890 10.187 1.00 88.38 185 GLN A CA 1
ATOM 1519 C C . GLN A 1 185 ? -14.082 11.206 9.909 1.00 88.38 185 GLN A C 1
ATOM 1521 O O . GLN A 1 185 ? -13.904 10.035 10.249 1.00 88.38 185 GLN A O 1
ATOM 1526 N N . PHE A 1 186 ? -13.147 11.927 9.296 1.00 84.50 186 PHE A N 1
ATOM 1527 C CA . PHE A 1 186 ? -11.819 11.422 8.965 1.00 84.50 186 PHE A CA 1
ATOM 1528 C C . PHE A 1 186 ? -10.773 12.249 9.698 1.00 84.50 186 PHE A C 1
ATOM 1530 O O . PHE A 1 186 ? -10.759 13.468 9.585 1.00 84.50 186 PHE A O 1
ATOM 1537 N N . TYR A 1 187 ? -9.897 11.565 10.419 1.00 83.69 187 TYR A N 1
ATOM 1538 C CA . TYR A 1 187 ? -8.807 12.160 11.176 1.00 83.69 187 TYR A CA 1
ATOM 1539 C C . TYR A 1 187 ? -7.494 11.647 10.609 1.00 83.69 187 TYR A C 1
ATOM 1541 O O . TYR A 1 187 ? -7.329 10.439 10.419 1.00 83.69 187 TYR A O 1
ATOM 1549 N N . LEU A 1 188 ? -6.562 12.553 10.339 1.00 82.88 188 LEU A N 1
ATOM 1550 C CA . LEU A 1 188 ? -5.199 12.215 9.960 1.00 82.88 188 LEU A CA 1
ATOM 1551 C C . LEU A 1 188 ? -4.328 12.328 11.208 1.00 82.88 188 LEU A C 1
ATOM 1553 O O . LEU A 1 188 ? -4.262 13.384 11.825 1.00 82.88 188 LEU A O 1
ATOM 1557 N N . TYR A 1 189 ? -3.668 11.238 11.588 1.00 81.25 189 TYR A N 1
ATOM 1558 C CA . TYR A 1 189 ? -2.689 11.288 12.660 1.00 81.25 189 TYR A CA 1
ATOM 1559 C C . TYR A 1 189 ? -1.474 12.076 12.163 1.00 81.25 189 TYR A C 1
ATOM 1561 O O . TYR A 1 189 ? -0.950 11.766 11.086 1.00 81.25 189 TYR A O 1
ATOM 1569 N N . PRO A 1 190 ? -1.014 13.081 12.915 1.00 74.25 190 PRO A N 1
ATOM 1570 C CA . PRO A 1 190 ? -0.059 14.031 12.369 1.00 74.25 190 PRO A CA 1
ATOM 1571 C C . PRO A 1 190 ? 1.372 13.507 12.290 1.00 74.25 190 PRO A C 1
ATOM 1573 O O . PRO A 1 190 ? 2.186 14.050 11.547 1.00 74.25 190 PRO A O 1
ATOM 1576 N N . HIS A 1 191 ? 1.681 12.431 13.013 1.00 80.19 191 HIS A N 1
ATOM 1577 C CA . HIS A 1 191 ? 2.981 11.781 12.933 1.00 80.19 191 HIS A CA 1
ATOM 1578 C C . HIS A 1 191 ? 2.907 10.577 11.993 1.00 80.19 191 HIS A C 1
ATOM 1580 O O . HIS A 1 191 ? 2.144 9.631 12.203 1.00 80.19 191 HIS A O 1
ATOM 1586 N N . GLY A 1 192 ? 3.732 10.596 10.954 1.00 87.62 192 GLY A N 1
ATOM 1587 C CA . GLY A 1 192 ? 3.993 9.447 10.102 1.00 87.62 192 GLY A CA 1
ATOM 1588 C C . GLY A 1 192 ? 5.449 9.017 10.196 1.00 87.62 192 GLY A C 1
ATOM 1589 O O . GLY A 1 192 ? 6.218 9.480 11.040 1.00 87.62 192 GLY A O 1
ATOM 1590 N N . TYR A 1 193 ? 5.852 8.148 9.279 1.00 87.00 193 TYR A N 1
ATOM 1591 C CA . TYR A 1 193 ? 7.268 7.899 9.032 1.00 87.00 193 TYR A CA 1
ATOM 1592 C C . TYR A 1 193 ? 7.551 7.683 7.549 1.00 87.00 193 TYR A C 1
ATOM 1594 O O . TYR A 1 193 ? 6.752 7.097 6.813 1.00 87.00 193 TYR A O 1
ATOM 1602 N N . CYS A 1 194 ? 8.730 8.117 7.131 1.00 91.12 194 CYS A N 1
ATOM 1603 C CA . CYS A 1 194 ? 9.344 7.789 5.862 1.00 91.12 194 CYS A CA 1
ATOM 1604 C C . CYS A 1 194 ? 9.997 6.409 5.964 1.00 91.12 194 CYS A C 1
ATOM 1606 O O . CYS A 1 194 ? 10.773 6.128 6.879 1.00 91.12 194 CYS A O 1
ATOM 1608 N N . ARG A 1 195 ? 9.682 5.532 5.012 1.00 92.06 195 ARG A N 1
ATOM 1609 C CA . ARG A 1 195 ? 10.366 4.250 4.823 1.00 92.06 195 ARG A CA 1
ATOM 1610 C C . ARG A 1 195 ? 11.380 4.413 3.714 1.00 92.06 195 ARG A C 1
ATOM 1612 O O . ARG A 1 195 ? 10.994 4.449 2.547 1.00 92.06 195 ARG A O 1
ATOM 1619 N N . VAL A 1 196 ? 12.648 4.514 4.081 1.00 91.12 196 VAL A N 1
ATOM 1620 C CA . VAL A 1 196 ? 13.727 4.783 3.131 1.00 91.12 196 VAL A CA 1
ATOM 1621 C C . VAL A 1 196 ? 14.388 3.468 2.738 1.00 91.12 196 VAL A C 1
ATOM 1623 O O . VAL A 1 196 ? 14.786 2.672 3.592 1.00 91.12 196 VAL A O 1
ATOM 1626 N N . ASN A 1 197 ? 14.484 3.241 1.432 1.00 93.56 197 ASN A N 1
ATOM 1627 C CA . ASN A 1 197 ? 15.350 2.221 0.868 1.00 93.56 197 ASN A CA 1
ATOM 1628 C C . ASN A 1 197 ? 16.782 2.774 0.859 1.00 93.56 197 ASN A C 1
ATOM 1630 O O . ASN A 1 197 ? 17.008 3.771 0.177 1.00 93.56 197 ASN A O 1
ATOM 1634 N N . PRO A 1 198 ? 17.740 2.179 1.588 1.00 90.19 198 PRO A N 1
ATOM 1635 C CA . PRO A 1 198 ? 19.090 2.730 1.677 1.00 90.19 198 PRO A CA 1
ATOM 1636 C C . PRO A 1 198 ? 19.886 2.591 0.375 1.00 90.19 198 PRO A C 1
ATOM 1638 O O . PRO A 1 198 ? 20.980 3.138 0.276 1.00 90.19 198 PRO A O 1
ATOM 1641 N N . THR A 1 199 ? 19.390 1.841 -0.612 1.00 92.75 199 THR A N 1
ATOM 1642 C CA . THR A 1 199 ? 20.088 1.690 -1.885 1.00 92.75 199 THR A CA 1
ATOM 1643 C C . THR A 1 199 ? 19.819 2.883 -2.808 1.00 92.75 199 THR A C 1
ATOM 1645 O O . THR A 1 199 ? 18.647 3.221 -3.017 1.00 92.75 199 THR A O 1
ATOM 1648 N N . PRO A 1 200 ? 20.868 3.485 -3.410 1.00 94.06 200 PRO A N 1
ATOM 1649 C CA . PRO A 1 200 ? 20.707 4.547 -4.391 1.00 94.06 200 PRO A CA 1
ATOM 1650 C C . PRO A 1 200 ? 19.756 4.148 -5.516 1.00 94.06 200 PRO A C 1
ATOM 1652 O O . PRO A 1 200 ? 19.785 3.025 -6.037 1.00 94.06 200 PRO A O 1
ATOM 1655 N N . TRP A 1 201 ? 18.888 5.086 -5.867 1.00 92.88 201 TRP A N 1
ATOM 1656 C CA . TRP A 1 201 ? 17.886 4.906 -6.890 1.00 92.88 201 TRP A CA 1
ATOM 1657 C C . TRP A 1 201 ? 18.539 4.715 -8.255 1.00 92.88 201 TRP A C 1
ATOM 1659 O O . TRP A 1 201 ? 19.416 5.465 -8.671 1.00 92.88 201 TRP A O 1
ATOM 1669 N N . GLN A 1 202 ? 18.050 3.712 -8.974 1.00 91.50 202 GLN A N 1
ATOM 1670 C CA . GLN A 1 202 ? 18.377 3.479 -10.369 1.00 91.50 202 GLN A CA 1
ATOM 1671 C C . GLN A 1 202 ? 17.177 2.830 -11.054 1.00 91.50 202 GLN A C 1
ATOM 1673 O O . GLN A 1 202 ? 16.435 2.039 -10.455 1.00 91.50 202 GLN A O 1
ATOM 1678 N N . MET A 1 203 ? 17.001 3.140 -12.334 1.00 89.56 203 MET A N 1
ATOM 1679 C CA . MET A 1 203 ? 15.988 2.501 -13.161 1.00 89.56 203 MET A CA 1
ATOM 1680 C C . MET A 1 203 ? 16.358 1.027 -13.358 1.00 89.56 203 MET A C 1
ATOM 1682 O O . MET A 1 203 ? 17.340 0.696 -14.017 1.00 89.56 203 MET A O 1
ATOM 1686 N N . SER A 1 204 ? 15.604 0.122 -12.732 1.00 91.81 204 SER A N 1
ATOM 1687 C CA . SER A 1 204 ? 15.952 -1.298 -12.686 1.00 91.81 204 SER A CA 1
ATOM 1688 C C . SER A 1 204 ? 14.728 -2.179 -12.464 1.00 91.81 204 SER A C 1
ATOM 1690 O O . SER A 1 204 ? 13.791 -1.795 -11.768 1.00 91.81 204 SER A O 1
ATOM 1692 N N . ALA A 1 205 ? 14.768 -3.406 -12.987 1.00 92.75 205 ALA A N 1
ATOM 1693 C CA . ALA A 1 205 ? 13.787 -4.443 -12.669 1.00 92.75 205 ALA A CA 1
ATOM 1694 C C . ALA A 1 205 ? 14.059 -5.127 -11.312 1.00 92.75 205 ALA A C 1
ATOM 1696 O O . ALA A 1 205 ? 13.253 -5.941 -10.857 1.00 92.75 205 ALA A O 1
ATOM 1697 N N . LYS A 1 206 ? 15.189 -4.836 -10.647 1.00 93.62 206 LYS A N 1
ATOM 1698 C CA . LYS A 1 206 ? 15.517 -5.458 -9.358 1.00 93.62 206 LYS A CA 1
ATOM 1699 C C . LYS A 1 206 ? 14.560 -4.971 -8.272 1.00 93.62 206 LYS A C 1
ATOM 1701 O O . LYS A 1 206 ? 14.462 -3.786 -7.971 1.00 93.62 206 LYS A O 1
ATOM 1706 N N . LYS A 1 207 ? 13.826 -5.909 -7.678 1.00 91.75 207 LYS A N 1
ATOM 1707 C CA . LYS A 1 207 ? 12.736 -5.608 -6.744 1.00 91.75 207 LYS A CA 1
ATOM 1708 C C . LYS A 1 207 ? 13.191 -4.877 -5.481 1.00 91.75 207 LYS A C 1
ATOM 1710 O O . LYS A 1 207 ? 12.452 -4.029 -4.999 1.00 91.75 207 LYS A O 1
ATOM 1715 N N . ASP A 1 208 ? 14.361 -5.211 -4.956 1.00 90.81 208 ASP A N 1
ATOM 1716 C CA . ASP A 1 208 ? 14.968 -4.604 -3.766 1.00 90.81 208 ASP A CA 1
ATOM 1717 C C . ASP A 1 208 ? 15.286 -3.115 -3.925 1.00 90.81 208 ASP A C 1
ATOM 1719 O O . ASP A 1 208 ? 15.160 -2.386 -2.955 1.00 90.81 208 ASP A O 1
ATOM 1723 N N . LEU A 1 209 ? 15.574 -2.641 -5.137 1.00 91.94 209 LEU A N 1
ATOM 1724 C CA . LEU A 1 209 ? 15.699 -1.210 -5.457 1.00 91.94 209 LEU A CA 1
ATOM 1725 C C . LEU A 1 209 ? 14.337 -0.514 -5.568 1.00 91.94 209 LEU A C 1
ATOM 1727 O O . LEU A 1 209 ? 14.179 0.679 -5.316 1.00 91.94 209 LEU A O 1
ATOM 1731 N N . GLN A 1 210 ? 13.330 -1.277 -5.986 1.00 92.69 210 GLN A N 1
ATOM 1732 C CA . GLN A 1 210 ? 12.047 -0.750 -6.432 1.00 92.69 210 GLN A CA 1
ATOM 1733 C C . GLN A 1 210 ? 10.988 -0.692 -5.333 1.00 92.69 210 GLN A C 1
ATOM 1735 O O . GLN A 1 210 ? 9.982 0.005 -5.494 1.00 92.69 210 GLN A O 1
ATOM 1740 N N . VAL A 1 211 ? 11.187 -1.389 -4.217 1.00 92.50 211 VAL A N 1
ATOM 1741 C CA . VAL A 1 211 ? 10.244 -1.419 -3.095 1.00 92.50 211 VAL A CA 1
ATOM 1742 C C . VAL A 1 211 ? 10.868 -0.841 -1.830 1.00 92.50 211 VAL A C 1
ATOM 1744 O O . VAL A 1 211 ? 12.065 -0.922 -1.616 1.00 92.50 211 VAL A O 1
ATOM 1747 N N . THR A 1 212 ? 10.020 -0.312 -0.961 1.00 92.69 212 THR A N 1
ATOM 1748 C CA . THR A 1 212 ? 10.346 0.265 0.361 1.00 92.69 212 THR A CA 1
ATOM 1749 C C . THR A 1 212 ? 9.647 -0.518 1.489 1.00 92.69 212 THR A C 1
ATOM 1751 O O . THR A 1 212 ? 9.482 -0.071 2.623 1.00 92.69 212 THR A O 1
ATOM 1754 N N . ASN A 1 213 ? 9.138 -1.715 1.171 1.00 89.81 213 ASN A N 1
ATOM 1755 C CA . ASN A 1 213 ? 8.312 -2.510 2.073 1.00 89.81 213 ASN A CA 1
ATOM 1756 C C . ASN A 1 213 ? 9.161 -3.187 3.164 1.00 89.81 213 ASN A C 1
ATOM 1758 O O . ASN A 1 213 ? 9.883 -4.132 2.873 1.00 89.81 213 ASN A O 1
ATOM 1762 N N . ILE A 1 214 ? 8.990 -2.787 4.427 1.00 87.06 214 ILE A N 1
ATOM 1763 C CA . ILE A 1 214 ? 9.731 -3.333 5.585 1.00 87.06 214 ILE A CA 1
ATOM 1764 C C . ILE A 1 214 ? 9.723 -4.869 5.627 1.00 87.06 214 ILE A C 1
ATOM 1766 O O . ILE A 1 214 ? 10.756 -5.487 5.867 1.00 87.06 214 ILE A O 1
ATOM 1770 N N . SER A 1 215 ? 8.578 -5.511 5.373 1.00 85.44 215 SER A N 1
ATOM 1771 C CA . SER A 1 215 ? 8.477 -6.975 5.408 1.00 85.44 215 SER A CA 1
ATOM 1772 C C . SER A 1 215 ? 9.337 -7.644 4.333 1.00 85.44 215 SER A C 1
ATOM 1774 O O . SER A 1 215 ? 9.855 -8.734 4.555 1.00 85.44 215 SER A O 1
ATOM 1776 N N . PHE A 1 216 ? 9.516 -7.006 3.173 1.00 88.12 216 PHE A N 1
ATOM 1777 C CA . PHE A 1 216 ? 10.452 -7.471 2.152 1.00 88.12 216 PHE A CA 1
ATOM 1778 C C . PHE A 1 216 ? 11.902 -7.400 2.640 1.00 88.12 216 PHE A C 1
ATOM 1780 O O . PHE A 1 216 ? 12.594 -8.412 2.551 1.00 88.12 216 PHE A O 1
ATOM 1787 N N . PHE A 1 217 ? 12.319 -6.268 3.210 1.00 86.94 217 PHE A N 1
ATOM 1788 C CA . PHE A 1 217 ? 13.682 -6.069 3.715 1.00 86.94 217 PHE A CA 1
ATOM 1789 C C . PHE A 1 217 ? 14.013 -7.032 4.855 1.00 86.94 217 PHE A C 1
ATOM 1791 O O . PHE A 1 217 ? 15.002 -7.754 4.770 1.00 86.94 217 PHE A O 1
ATOM 1798 N N . LYS A 1 218 ? 13.121 -7.158 5.847 1.00 86.50 218 LYS A N 1
ATOM 1799 C CA . LYS A 1 218 ? 13.279 -8.112 6.957 1.00 86.50 218 LYS A CA 1
ATOM 1800 C C . LYS A 1 218 ? 13.481 -9.547 6.471 1.00 86.50 218 LYS A C 1
ATOM 1802 O O . LYS A 1 218 ? 14.398 -10.220 6.918 1.00 86.50 218 LYS A O 1
ATOM 1807 N N . ARG A 1 219 ? 12.665 -10.016 5.519 1.00 88.12 219 ARG A N 1
ATOM 1808 C CA . ARG A 1 219 ? 12.796 -11.380 4.969 1.00 88.12 219 ARG A CA 1
ATOM 1809 C C . ARG A 1 219 ? 14.083 -11.601 4.181 1.00 88.12 219 ARG A C 1
ATOM 1811 O O . ARG A 1 219 ? 14.513 -12.739 4.048 1.00 88.12 219 ARG A O 1
ATOM 1818 N N . LYS A 1 220 ? 14.638 -10.546 3.589 1.00 87.94 220 LYS A N 1
ATOM 1819 C CA . LYS A 1 220 ? 15.892 -10.604 2.832 1.00 87.94 220 LYS A CA 1
ATOM 1820 C C . LYS A 1 220 ? 17.115 -10.289 3.689 1.00 87.94 220 LYS A C 1
ATOM 1822 O O . LYS A 1 220 ? 18.211 -10.273 3.147 1.00 87.94 220 LYS A O 1
ATOM 1827 N N . ASN A 1 221 ? 16.923 -10.070 4.992 1.00 89.00 221 ASN A N 1
ATOM 1828 C CA . ASN A 1 221 ? 17.959 -9.614 5.910 1.00 89.00 221 ASN A CA 1
ATOM 1829 C C . ASN A 1 221 ? 18.687 -8.356 5.394 1.00 89.00 221 ASN A C 1
ATOM 1831 O O . ASN A 1 221 ? 19.907 -8.256 5.458 1.00 89.00 221 ASN A O 1
ATOM 1835 N N . LEU A 1 222 ? 17.923 -7.423 4.819 1.00 86.88 222 LEU A N 1
ATOM 1836 C CA . LEU A 1 222 ? 18.426 -6.154 4.297 1.00 86.88 222 LEU A CA 1
ATOM 1837 C C . LEU A 1 222 ? 18.137 -5.021 5.282 1.00 86.88 222 LEU A C 1
ATOM 1839 O O . LEU A 1 222 ? 17.080 -4.986 5.919 1.00 86.88 222 LEU A O 1
ATOM 1843 N N . THR A 1 223 ? 19.050 -4.057 5.339 1.00 87.94 223 THR A N 1
ATOM 1844 C CA . THR A 1 223 ? 18.905 -2.834 6.133 1.00 87.94 223 THR A CA 1
ATOM 1845 C C . THR A 1 223 ? 17.788 -1.949 5.582 1.00 87.94 223 THR A C 1
ATOM 1847 O O . THR A 1 223 ? 17.634 -1.814 4.371 1.00 87.94 223 THR A O 1
ATOM 1850 N N . TYR A 1 224 ? 17.015 -1.321 6.465 1.00 86.44 224 TYR A N 1
ATOM 1851 C CA . TYR A 1 224 ? 16.004 -0.323 6.115 1.00 86.44 224 TYR A CA 1
ATOM 1852 C C . TYR A 1 224 ? 15.974 0.777 7.179 1.00 86.44 224 TYR A C 1
ATOM 1854 O O . TYR A 1 224 ? 16.267 0.507 8.344 1.00 86.44 224 TYR A O 1
ATOM 1862 N N . SER A 1 225 ? 15.557 1.985 6.795 1.00 87.94 225 SER A N 1
ATOM 1863 C CA . SER A 1 225 ? 15.434 3.113 7.726 1.00 87.94 225 SER A CA 1
ATOM 1864 C C . SER A 1 225 ? 13.978 3.546 7.870 1.00 87.94 225 SER A C 1
ATOM 1866 O O . SER A 1 225 ? 13.248 3.657 6.880 1.00 87.94 225 SER A O 1
ATOM 1868 N N . LEU A 1 226 ? 13.559 3.783 9.115 1.00 87.50 226 LEU A N 1
ATOM 1869 C CA . LEU A 1 226 ? 12.294 4.435 9.451 1.00 87.50 226 LEU A CA 1
ATOM 1870 C C . LEU A 1 226 ? 12.622 5.785 10.060 1.00 87.50 226 LEU A C 1
ATOM 1872 O O . LEU A 1 226 ? 13.208 5.836 11.137 1.00 87.50 226 LEU A O 1
ATOM 1876 N N . VAL A 1 227 ? 12.253 6.850 9.361 1.00 85.88 227 VAL A N 1
ATOM 1877 C CA . VAL A 1 227 ? 12.523 8.218 9.801 1.00 85.88 227 VAL A CA 1
ATOM 1878 C C . VAL A 1 227 ? 11.188 8.893 10.092 1.00 85.88 227 VAL A C 1
ATOM 1880 O O . VAL A 1 227 ? 10.319 8.859 9.219 1.00 85.88 227 VAL A O 1
ATOM 1883 N N . PRO A 1 228 ? 10.955 9.451 11.289 1.00 84.38 228 PRO A N 1
ATOM 1884 C CA . PRO A 1 228 ? 9.744 10.218 11.567 1.00 84.38 228 PRO A CA 1
ATOM 1885 C C . PRO A 1 228 ? 9.534 11.329 10.531 1.00 84.38 228 PRO A C 1
ATOM 1887 O O . PRO A 1 228 ? 10.491 11.942 10.067 1.00 84.38 228 PRO A O 1
ATOM 1890 N N . THR A 1 229 ? 8.285 11.613 10.156 1.00 80.88 229 THR A N 1
ATOM 1891 C CA . THR A 1 229 ? 7.996 12.634 9.124 1.00 80.88 229 THR A CA 1
ATOM 1892 C C . THR A 1 229 ? 8.448 14.040 9.507 1.00 80.88 229 THR A C 1
ATOM 1894 O O . THR A 1 229 ? 8.718 14.842 8.624 1.00 80.88 229 THR A O 1
ATOM 1897 N N . GLN A 1 230 ? 8.536 14.336 10.804 1.00 78.38 230 GLN A N 1
ATOM 1898 C CA . GLN A 1 230 ? 9.043 15.613 11.321 1.00 78.38 230 GLN A CA 1
ATOM 1899 C C . GLN A 1 230 ? 10.555 15.795 11.113 1.00 78.38 230 GLN A C 1
ATOM 1901 O O . GLN A 1 230 ? 11.024 16.924 11.048 1.00 78.38 230 GLN A O 1
ATOM 1906 N N . ASP A 1 231 ? 11.289 14.693 10.943 1.00 76.88 231 ASP A N 1
ATOM 1907 C CA . ASP A 1 231 ? 12.737 14.684 10.722 1.00 76.88 231 ASP A CA 1
ATOM 1908 C C . ASP A 1 231 ? 13.068 14.561 9.224 1.00 76.88 231 ASP A C 1
ATOM 1910 O O . ASP A 1 231 ? 14.205 14.281 8.849 1.00 76.88 231 ASP A O 1
ATOM 1914 N N . TRP A 1 232 ? 12.065 14.707 8.350 1.00 74.75 232 TRP A N 1
ATOM 1915 C CA . TRP A 1 232 ? 12.228 14.619 6.906 1.00 74.75 232 TRP A CA 1
ATOM 1916 C C . TRP A 1 232 ? 12.868 15.913 6.366 1.00 74.75 232 TRP A C 1
ATOM 1918 O O . TRP A 1 232 ? 12.202 16.952 6.375 1.00 74.75 232 TRP A O 1
ATOM 1928 N N . PRO A 1 233 ? 14.126 15.886 5.872 1.00 68.06 233 PRO A N 1
ATOM 1929 C CA . PRO A 1 233 ? 14.846 17.106 5.493 1.00 68.06 233 PRO A CA 1
ATOM 1930 C C . PRO A 1 233 ? 14.135 17.908 4.398 1.00 68.06 233 PRO A C 1
ATOM 1932 O O . PRO A 1 233 ? 14.109 19.138 4.426 1.00 68.06 233 PRO A O 1
ATOM 1935 N N . GLU A 1 234 ? 13.493 17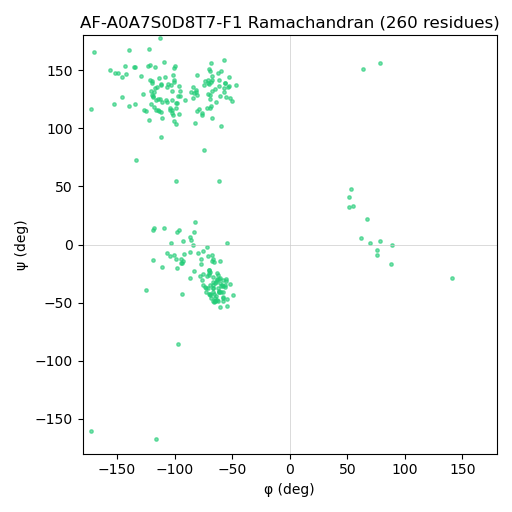.214 3.458 1.00 69.12 234 GLU A N 1
ATOM 1936 C CA . GLU A 1 234 ? 12.766 17.818 2.344 1.00 69.12 234 GLU A CA 1
ATOM 1937 C C . GLU A 1 234 ? 11.311 18.182 2.681 1.00 69.12 234 GLU A C 1
ATOM 1939 O O . GLU A 1 234 ? 10.582 18.641 1.801 1.00 69.12 234 GLU A O 1
ATOM 1944 N N . PHE A 1 235 ? 10.864 18.057 3.940 1.00 64.12 235 PHE A N 1
ATOM 1945 C CA . PHE A 1 235 ? 9.518 18.489 4.350 1.00 64.12 235 PHE A CA 1
ATOM 1946 C C . PHE A 1 235 ? 9.264 19.966 4.009 1.00 64.12 235 PHE A C 1
ATOM 1948 O O . PHE A 1 235 ? 8.156 20.364 3.643 1.00 64.12 235 PHE A O 1
ATOM 1955 N N . ASN A 1 236 ? 10.329 20.772 4.033 1.00 60.56 236 ASN A N 1
ATOM 1956 C CA . ASN A 1 236 ? 10.289 22.179 3.661 1.00 60.56 236 ASN A CA 1
ATOM 1957 C C . ASN A 1 236 ? 10.199 22.450 2.148 1.00 60.56 236 ASN A C 1
ATOM 1959 O O . ASN A 1 236 ? 10.009 23.604 1.764 1.00 60.56 236 ASN A O 1
ATOM 1963 N N . LEU A 1 237 ? 10.276 21.422 1.302 1.00 61.88 237 LEU A N 1
ATOM 1964 C CA . LEU A 1 237 ? 10.090 21.504 -0.152 1.00 61.88 237 LEU A CA 1
ATOM 1965 C C . LEU A 1 237 ? 8.688 21.054 -0.592 1.00 61.88 237 LEU A C 1
ATOM 1967 O O . LEU A 1 237 ? 8.313 21.229 -1.747 1.00 61.88 237 LEU A O 1
ATOM 1971 N N . VAL A 1 238 ? 7.898 20.488 0.323 1.00 61.78 238 VAL A N 1
ATOM 1972 C CA . VAL A 1 238 ? 6.518 20.073 0.058 1.00 61.78 238 VAL A CA 1
ATOM 1973 C C . VAL A 1 238 ? 5.632 21.305 -0.128 1.00 61.78 238 VAL A C 1
ATOM 1975 O O . VAL A 1 238 ? 5.754 22.266 0.643 1.00 61.78 238 VAL A O 1
ATOM 1978 N N . GLU A 1 239 ? 4.727 21.263 -1.116 1.00 63.03 239 GLU A N 1
ATOM 1979 C CA . GLU A 1 239 ? 3.792 22.354 -1.402 1.00 63.03 239 GLU A CA 1
ATOM 1980 C C . GLU A 1 239 ? 3.115 22.867 -0.119 1.00 63.03 239 GLU A C 1
ATOM 1982 O O . GLU A 1 239 ? 2.674 22.057 0.711 1.00 63.03 239 GLU A O 1
ATOM 1987 N N . PRO A 1 240 ? 2.981 24.196 0.049 1.00 57.72 240 PRO A N 1
ATOM 1988 C CA . PRO A 1 240 ? 2.395 24.787 1.246 1.00 57.72 240 PRO A CA 1
ATOM 1989 C C . PRO A 1 240 ? 1.029 24.202 1.617 1.00 57.72 240 PRO A C 1
ATOM 1991 O O . PRO A 1 240 ? 0.757 24.042 2.800 1.00 57.72 240 PRO A O 1
ATOM 1994 N N . GLY A 1 241 ? 0.201 23.811 0.639 1.00 50.00 241 GLY A N 1
ATOM 1995 C CA . GLY A 1 241 ? -1.105 23.187 0.879 1.00 50.00 241 GLY A CA 1
ATOM 1996 C C . GLY A 1 241 ? -1.022 21.797 1.519 1.00 50.00 241 GLY A C 1
ATOM 1997 O O . GLY A 1 241 ? -1.764 21.502 2.454 1.00 50.00 241 GLY A O 1
ATOM 1998 N N . ILE A 1 242 ? -0.075 20.958 1.091 1.00 57.00 242 ILE A N 1
ATOM 1999 C CA . ILE A 1 242 ? 0.157 19.631 1.687 1.00 57.00 242 ILE A CA 1
ATOM 2000 C C . ILE A 1 242 ? 0.806 19.788 3.066 1.00 57.00 242 ILE A C 1
ATOM 2002 O O . ILE A 1 242 ? 0.409 19.120 4.022 1.00 57.00 242 ILE A O 1
ATOM 2006 N N . ARG A 1 243 ? 1.752 20.723 3.205 1.00 59.88 243 ARG A N 1
ATOM 2007 C CA . ARG A 1 243 ? 2.353 21.059 4.501 1.00 59.88 243 ARG A CA 1
ATOM 2008 C C . ARG A 1 243 ? 1.315 21.593 5.480 1.00 59.88 243 ARG A C 1
ATOM 2010 O O . ARG A 1 243 ? 1.330 21.201 6.644 1.00 59.88 243 ARG A O 1
ATOM 2017 N N . HIS A 1 244 ? 0.398 22.434 5.008 1.00 54.91 244 HIS A N 1
ATOM 2018 C CA . HIS A 1 244 ? -0.722 22.946 5.783 1.00 54.91 244 HIS A CA 1
ATOM 2019 C C . HIS A 1 244 ? -1.665 21.811 6.168 1.00 54.91 244 HIS A C 1
ATOM 2021 O O . HIS A 1 244 ? -1.970 21.689 7.339 1.00 54.91 244 HIS A O 1
ATOM 2027 N N . ALA A 1 245 ? -2.041 20.906 5.260 1.00 54.41 245 ALA A N 1
ATOM 2028 C CA . ALA A 1 245 ? -2.875 19.753 5.610 1.00 54.41 245 ALA A CA 1
ATOM 2029 C C . ALA A 1 245 ? -2.235 18.867 6.700 1.00 54.41 245 ALA A C 1
ATOM 2031 O O . ALA A 1 245 ? -2.916 18.447 7.634 1.00 54.41 245 ALA A O 1
ATOM 2032 N N . ILE A 1 246 ? -0.919 18.629 6.626 1.00 55.53 246 ILE A N 1
ATOM 2033 C CA . ILE A 1 246 ? -0.173 17.863 7.639 1.00 55.53 246 ILE A CA 1
ATOM 2034 C C . ILE A 1 246 ? -0.084 18.639 8.968 1.00 55.53 246 ILE A C 1
ATOM 2036 O O . ILE A 1 246 ? -0.309 18.071 10.035 1.00 55.53 246 ILE A O 1
ATOM 2040 N N . THR A 1 247 ? 0.194 19.944 8.917 1.00 56.81 247 THR A N 1
ATOM 2041 C CA . THR A 1 247 ? 0.336 20.809 10.107 1.00 56.81 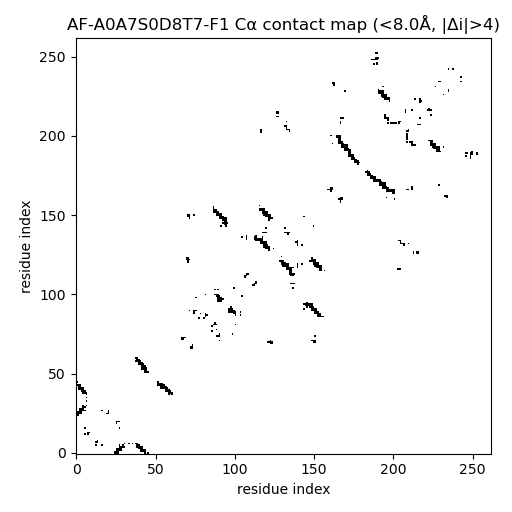247 THR A CA 1
ATOM 2042 C C . THR A 1 247 ? -1.005 21.121 10.781 1.00 56.81 247 THR A C 1
ATOM 2044 O O . THR A 1 247 ? -1.087 21.189 12.004 1.00 56.81 247 THR A O 1
ATOM 2047 N N . THR A 1 248 ? -2.076 21.296 10.015 1.00 55.19 248 THR A N 1
ATOM 2048 C CA . THR A 1 248 ? -3.434 21.542 10.516 1.00 55.19 248 THR A CA 1
ATOM 2049 C C . THR A 1 248 ? -3.985 20.283 11.163 1.00 55.19 248 THR A C 1
ATOM 2051 O O . THR A 1 248 ? -4.463 20.357 12.291 1.00 55.19 248 THR A O 1
ATOM 2054 N N . ALA A 1 249 ? -3.774 19.110 10.551 1.00 48.56 249 ALA A N 1
ATOM 2055 C CA . ALA A 1 249 ? -4.047 17.839 11.216 1.00 48.56 249 ALA A CA 1
ATOM 2056 C C . ALA A 1 249 ? -3.284 17.710 12.551 1.00 48.56 249 ALA A C 1
ATOM 2058 O O . ALA A 1 249 ? -3.823 17.168 13.513 1.00 48.56 249 ALA A O 1
ATOM 2059 N N . TYR A 1 250 ? -2.059 18.245 12.651 1.00 47.28 250 TYR A N 1
ATOM 2060 C CA . TYR A 1 250 ? -1.300 18.286 13.908 1.00 47.28 250 TYR A CA 1
ATOM 2061 C C . TYR A 1 250 ? -1.935 19.190 14.964 1.00 47.28 250 TYR A C 1
ATOM 2063 O O . TYR A 1 250 ? -2.134 18.739 16.092 1.00 47.28 250 TYR A O 1
ATOM 2071 N N . ARG A 1 251 ? -2.303 20.423 14.604 1.00 47.84 251 ARG A N 1
ATOM 2072 C CA . ARG A 1 251 ? -2.921 21.385 15.531 1.00 47.84 251 ARG A CA 1
ATOM 2073 C C . ARG A 1 251 ? -4.291 20.917 16.023 1.00 47.84 251 ARG A C 1
ATOM 2075 O O . ARG A 1 251 ? -4.501 20.835 17.225 1.00 47.84 251 ARG A O 1
ATOM 2082 N N . GLU A 1 252 ? -5.163 20.481 15.118 1.00 46.56 252 GLU A N 1
ATOM 2083 C CA . GLU A 1 252 ? -6.504 20.000 15.480 1.00 46.56 252 GLU A CA 1
ATOM 2084 C C . GLU A 1 252 ? -6.456 18.741 16.365 1.00 46.56 252 GLU A C 1
ATOM 2086 O O . GLU A 1 252 ? -7.319 18.535 17.218 1.00 46.56 252 GLU A O 1
ATOM 2091 N N . THR A 1 253 ? -5.428 17.897 16.208 1.00 43.09 253 THR A N 1
ATOM 2092 C CA . THR A 1 253 ? -5.236 16.720 17.072 1.00 43.09 253 THR A CA 1
ATOM 2093 C C . THR A 1 253 ? -4.697 17.102 18.456 1.00 43.09 253 THR A C 1
ATOM 2095 O O . THR A 1 253 ? -5.077 16.470 19.439 1.00 43.09 253 THR A O 1
ATOM 2098 N N . GLN A 1 254 ? -3.839 18.125 18.555 1.00 40.75 254 GLN A N 1
ATOM 2099 C CA . GLN A 1 254 ? -3.359 18.669 19.835 1.00 40.75 254 GLN A CA 1
ATOM 2100 C C . GLN A 1 254 ? -4.517 19.280 20.634 1.00 40.75 254 GLN A C 1
ATOM 2102 O O . GLN A 1 254 ? -4.682 18.943 21.803 1.00 40.75 254 GLN A O 1
ATOM 2107 N N . ASP A 1 255 ? -5.389 20.053 19.984 1.00 42.00 255 ASP A N 1
ATOM 2108 C CA . ASP A 1 255 ? -6.569 20.656 20.621 1.00 42.00 255 ASP A CA 1
ATOM 2109 C C . ASP A 1 255 ? -7.579 19.594 21.097 1.00 42.00 255 ASP A C 1
ATOM 2111 O O . ASP A 1 255 ? -8.210 19.740 22.142 1.00 42.00 255 ASP A O 1
ATOM 2115 N N . PHE A 1 256 ? -7.687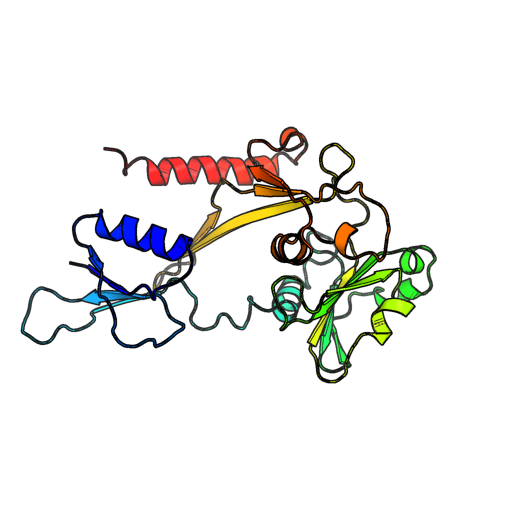 18.467 20.382 1.00 35.81 256 PHE A N 1
ATOM 2116 C CA . PHE A 1 256 ? -8.522 17.332 20.795 1.00 35.81 256 PHE A CA 1
ATOM 2117 C C . PHE A 1 256 ? -7.912 16.505 21.944 1.00 35.81 256 PHE A C 1
ATOM 2119 O O . PHE A 1 256 ? -8.635 15.832 22.681 1.00 35.81 256 PHE A O 1
ATOM 2126 N N . MET A 1 257 ? -6.585 16.526 22.096 1.00 33.31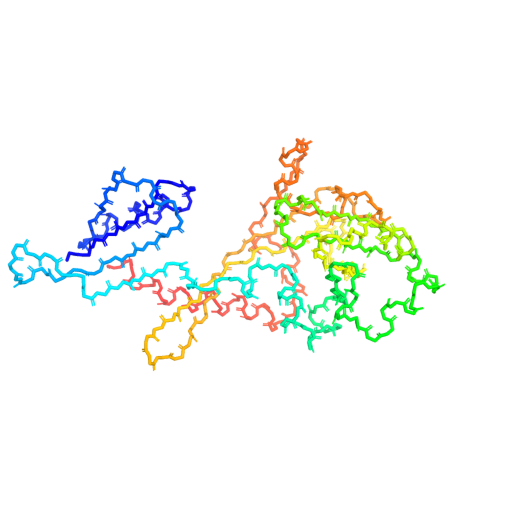 257 MET A N 1
ATOM 2127 C CA . MET A 1 257 ? -5.842 15.793 23.133 1.00 33.31 257 MET A CA 1
ATOM 2128 C C . MET A 1 257 ? -5.564 16.645 24.382 1.00 33.31 257 MET A C 1
ATOM 2130 O O . MET A 1 257 ? -5.283 16.087 25.443 1.00 33.31 257 MET A O 1
ATOM 2134 N N . HIS A 1 258 ? -5.697 17.971 24.290 1.00 36.28 258 HIS A N 1
ATOM 2135 C CA . HIS A 1 258 ? -5.455 18.901 25.391 1.00 36.28 258 HIS A CA 1
ATOM 2136 C C . HIS A 1 258 ? -6.378 18.766 26.621 1.00 36.28 258 HIS A C 1
ATOM 2138 O O . HIS A 1 258 ? -5.893 19.067 27.709 1.00 36.28 258 HIS A O 1
ATOM 2144 N N . PRO A 1 259 ? -7.619 18.230 26.559 1.00 39.06 259 PRO A N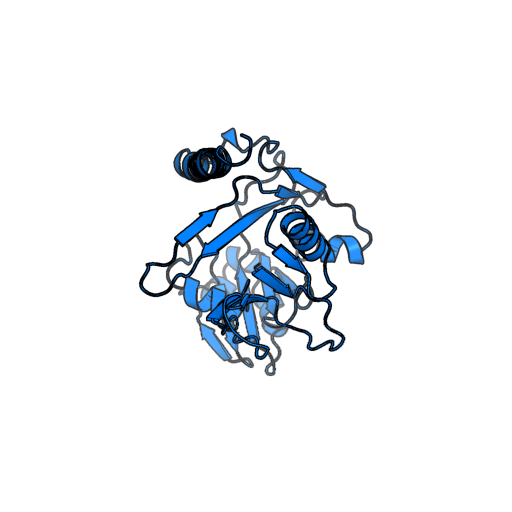 1
ATOM 2145 C CA . PRO A 1 259 ? -8.385 17.963 27.777 1.00 39.06 259 PRO A CA 1
ATOM 2146 C C . PRO A 1 259 ? -8.021 16.621 28.443 1.00 39.06 259 PRO A C 1
ATOM 2148 O O . PRO A 1 259 ? -8.743 16.163 29.321 1.00 39.06 259 PRO A O 1
ATOM 2151 N N . MET A 1 260 ? -6.947 15.933 28.023 1.00 38.34 260 MET A N 1
ATOM 2152 C CA . MET A 1 260 ? -6.538 14.643 28.612 1.00 38.34 260 MET A CA 1
ATOM 2153 C C . MET A 1 260 ? -5.342 14.720 29.570 1.00 38.34 260 MET A C 1
ATOM 2155 O O . MET A 1 260 ? -4.919 13.671 30.068 1.00 38.34 260 MET A O 1
ATOM 2159 N N . HIS A 1 261 ? -4.804 15.918 29.813 1.00 35.16 2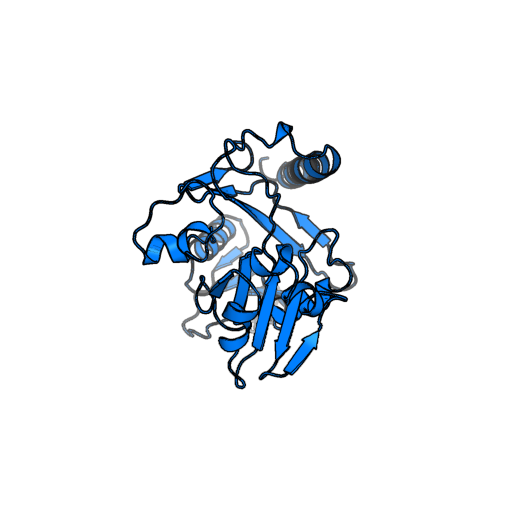61 HIS A N 1
ATOM 2160 C CA . HIS A 1 261 ? -3.671 16.150 30.716 1.00 35.16 261 HIS A CA 1
ATOM 2161 C C . HIS A 1 261 ? -3.980 17.068 31.909 1.00 35.16 261 HIS A C 1
ATOM 2163 O O . HIS A 1 261 ? -3.051 17.420 32.633 1.00 35.16 261 HIS A O 1
ATOM 2169 N N . GLU A 1 262 ? -5.256 17.360 32.164 1.00 33.81 262 GLU A N 1
ATOM 2170 C CA . GLU A 1 262 ? -5.736 17.878 33.454 1.00 33.81 262 GLU A CA 1
ATOM 2171 C C . GLU A 1 262 ? -6.573 16.817 34.178 1.00 33.81 262 GLU A C 1
ATOM 2173 O O . GLU A 1 262 ? -7.400 16.147 33.510 1.00 33.81 262 GLU A O 1
#

InterPro domains:
  IPR004344 Tubulin-tyrosine ligase/Tubulin polyglutamylase [PF03133] (59-219)

Radius of gyration: 22.63 Å; Cα contacts (8 Å, |Δi|>4): 420; chains: 1; bounding box: 51×44×65 Å

pLDDT: mean 78.12, std 16.29, range [33.31, 97.44]

Mean predicted aligned error: 9.88 Å

Foldseek 3Di:
DWEWEQPPDDPVSVVVVVVQVPDPPYDYDDDPDPPPDWGKTWDWDPPDDPDTDGPDMDTQDDPCPVQCLWPQSVCVVCVVCDPPPFFQKWKAALNRTPDHPPCNVVCLPPPVQQQWKKWKAFRPDDLPPRTFIDRGPVGVSVVDHSHTMIMIGTDDPPDDAQVNFWDKDKAWDKGWDDDPPDDIDIATDLKIWIKTLPHGADRDRDVSRVDSRPSVCVVVVHDIDIGIPVRRPCLVVPDPVVNCVSVVSVVVVCVVCVVVPD

Organism: NCBI:txid1561963